Protein AF-G3JP62-F1 (afdb_monomer_lite)

Organism: Cordyceps militaris (strain CM01) (NCBI:txid983644)

pLDDT: mean 78.2, std 23.05, range [23.05, 96.06]

Sequence (220 aa):
MSYQLSLQRTNFMPPFMMERLTILWGITYQQSYRQVPGALSAYKADSIVFHCSCHGKHSIHLAAPTKVARLEANAPTRNLIRSMSHILDSSTHHIRITGADYAGTYQEVFLYRPLAEWSRSTGLGQGRTPHILYAPLVVDWSGAKLSKSLYVGEGGYRTMETLGMGGLCSYANLKSQYGEVGLRIIWAEVKFWFANPHKLFRALYSVEYFRGILQGTRWQ

Structure (mmCIF, N/CA/C/O backbone):
data_AF-G3JP62-F1
#
_entry.id   AF-G3JP62-F1
#
loop_
_atom_site.group_PDB
_atom_site.id
_atom_site.type_symbol
_atom_site.label_atom_id
_atom_site.label_alt_id
_atom_site.label_comp_id
_atom_site.label_asym_id
_atom_site.label_entity_id
_atom_site.label_seq_id
_atom_site.pdbx_PDB_ins_code
_atom_site.Cartn_x
_atom_site.Cartn_y
_atom_site.Cartn_z
_atom_site.occupancy
_atom_site.B_iso_or_equiv
_atom_site.auth_seq_id
_atom_site.auth_comp_id
_atom_site.auth_asym_id
_atom_site.auth_atom_id
_atom_site.pdbx_PDB_model_num
ATOM 1 N N . MET A 1 1 ? -19.602 -35.012 -41.339 1.00 34.41 1 MET A N 1
ATOM 2 C CA . MET A 1 1 ? -20.832 -34.217 -41.144 1.00 34.41 1 MET A CA 1
ATOM 3 C C . MET A 1 1 ? -20.395 -32.812 -40.779 1.00 34.41 1 MET A C 1
ATOM 5 O O . MET A 1 1 ? -19.986 -32.557 -39.656 1.00 34.41 1 MET A O 1
ATOM 9 N N . SER A 1 2 ? -20.315 -31.968 -41.794 1.00 23.56 2 SER A N 1
ATOM 10 C CA . SER A 1 2 ? -19.707 -30.643 -41.785 1.00 23.56 2 SER A CA 1
ATOM 11 C C . SER A 1 2 ? -20.814 -29.651 -42.102 1.00 23.56 2 SER A C 1
ATOM 13 O O . SER A 1 2 ? -21.408 -29.730 -43.173 1.00 23.56 2 SER A O 1
ATOM 15 N N . TYR A 1 3 ? -21.105 -28.744 -41.174 1.00 23.08 3 TYR A N 1
ATOM 16 C CA . TYR A 1 3 ? -22.047 -27.658 -41.412 1.00 23.08 3 TYR A CA 1
ATOM 17 C C . TYR A 1 3 ? -21.273 -26.346 -41.513 1.00 23.08 3 TYR A C 1
ATOM 19 O O . TYR A 1 3 ? -20.808 -25.792 -40.520 1.00 23.08 3 TYR A O 1
ATOM 27 N N . GLN A 1 4 ? -21.120 -25.889 -42.757 1.00 23.05 4 GLN A N 1
ATOM 28 C CA . GLN A 1 4 ? -20.897 -24.489 -43.095 1.00 23.05 4 GLN A CA 1
ATOM 29 C C . GLN A 1 4 ? -22.188 -23.719 -42.804 1.00 23.05 4 GLN A C 1
ATOM 31 O O . GLN A 1 4 ? -23.257 -24.121 -43.258 1.00 23.05 4 GLN A O 1
ATOM 36 N N . LEU A 1 5 ? -22.081 -22.587 -42.112 1.00 24.45 5 LEU A N 1
ATOM 37 C CA . LEU A 1 5 ? -23.133 -21.577 -42.081 1.00 24.45 5 LEU A CA 1
ATOM 38 C C . LEU A 1 5 ? -22.583 -20.288 -42.686 1.00 24.45 5 LEU A C 1
ATOM 40 O O . LEU A 1 5 ? -21.724 -19.613 -42.123 1.00 24.45 5 LEU A O 1
ATOM 44 N N . SER A 1 6 ? -23.076 -20.008 -43.890 1.00 23.84 6 SER A N 1
ATOM 45 C CA . SER A 1 6 ? -22.917 -18.765 -44.628 1.00 23.84 6 SER A CA 1
ATOM 46 C C . SER A 1 6 ? -23.735 -17.659 -43.964 1.00 23.84 6 SER A C 1
ATOM 48 O O . SER A 1 6 ? -24.955 -17.783 -43.855 1.00 23.84 6 SER A O 1
ATOM 50 N N . LEU A 1 7 ? -23.095 -16.556 -43.583 1.00 25.61 7 LEU A N 1
ATOM 51 C CA . LEU A 1 7 ? -23.792 -15.324 -43.220 1.00 25.61 7 LEU A CA 1
ATOM 52 C C . LEU A 1 7 ? -23.814 -14.384 -44.428 1.00 25.61 7 LEU A C 1
ATOM 54 O O . LEU A 1 7 ? -22.778 -13.947 -44.930 1.00 25.61 7 LEU A O 1
ATOM 58 N N . GLN A 1 8 ? -25.031 -14.136 -44.913 1.00 26.42 8 GLN A N 1
ATOM 59 C CA . GLN A 1 8 ? -25.353 -13.188 -45.969 1.00 26.42 8 GLN A CA 1
ATOM 60 C C . GLN A 1 8 ? -25.010 -11.758 -45.531 1.00 26.42 8 GLN A C 1
ATOM 62 O O . GLN A 1 8 ? -25.268 -11.350 -44.401 1.00 26.42 8 GLN A O 1
ATOM 67 N N . ARG A 1 9 ? -24.439 -10.986 -46.462 1.00 27.61 9 ARG A N 1
ATOM 68 C CA . ARG A 1 9 ? -24.205 -9.547 -46.320 1.00 27.61 9 ARG A CA 1
ATOM 69 C C . ARG A 1 9 ? -25.540 -8.805 -46.332 1.00 27.61 9 ARG A C 1
ATOM 71 O O . ARG A 1 9 ? -26.193 -8.750 -47.369 1.00 27.61 9 ARG A O 1
ATOM 78 N N . THR A 1 10 ? -25.874 -8.138 -45.236 1.00 27.08 10 THR A N 1
ATOM 79 C CA . THR A 1 10 ? -26.768 -6.976 -45.256 1.00 27.08 10 THR A CA 1
ATOM 80 C C . THR A 1 10 ? -25.933 -5.734 -44.976 1.00 27.08 10 THR A C 1
ATOM 82 O O . THR A 1 10 ? -25.411 -5.546 -43.880 1.00 27.08 10 THR A O 1
ATOM 85 N N . ASN A 1 11 ? -25.759 -4.921 -46.017 1.00 29.55 11 ASN A N 1
ATOM 86 C CA . ASN A 1 11 ? -25.111 -3.616 -45.972 1.00 29.55 11 ASN A CA 1
ATOM 87 C C . ASN A 1 11 ? -25.930 -2.664 -45.099 1.00 29.55 11 ASN A C 1
ATOM 89 O O . ASN A 1 11 ? -27.044 -2.351 -45.490 1.00 29.55 11 ASN A O 1
ATOM 93 N N . PHE A 1 12 ? -25.375 -2.177 -43.989 1.00 28.62 12 PHE A N 1
ATOM 94 C CA . PHE A 1 12 ? -25.620 -0.825 -43.467 1.00 28.62 12 PHE A CA 1
ATOM 95 C C . PHE A 1 12 ? -24.571 -0.522 -42.380 1.00 28.62 12 PHE A C 1
ATOM 97 O O . PHE A 1 12 ? -24.718 -0.904 -41.224 1.00 28.62 12 PHE A O 1
ATOM 104 N N . MET A 1 13 ? -23.481 0.151 -42.759 1.00 23.84 13 MET A N 1
ATOM 105 C CA . MET A 1 13 ? -22.550 0.801 -41.829 1.00 23.84 13 MET A CA 1
ATOM 106 C C . MET A 1 13 ? -22.044 2.112 -42.453 1.00 23.84 13 MET A C 1
ATOM 108 O O . MET A 1 13 ? -21.712 2.111 -43.640 1.00 23.84 13 MET A O 1
ATOM 112 N N . PRO A 1 14 ? -21.960 3.221 -41.692 1.00 26.12 14 PRO A N 1
ATOM 113 C CA . PRO A 1 14 ? -21.192 4.392 -42.097 1.00 26.12 14 PRO A CA 1
ATOM 114 C C . PRO A 1 14 ? -19.684 4.111 -41.925 1.00 26.12 14 PRO A C 1
ATOM 116 O O . PRO A 1 14 ? -19.300 3.297 -41.081 1.00 26.12 14 PRO A O 1
ATOM 119 N N . PRO A 1 15 ? -18.801 4.752 -42.709 1.00 32.00 15 PRO A N 1
ATOM 120 C CA . PRO A 1 15 ? -17.390 4.404 -42.734 1.00 32.00 15 PRO A CA 1
ATOM 121 C C . PRO A 1 15 ? -16.669 5.186 -41.640 1.00 32.00 15 PRO A C 1
ATOM 123 O O . PRO A 1 15 ? -16.631 6.395 -41.748 1.00 32.00 15 PRO A O 1
ATOM 126 N N . PHE A 1 16 ? -16.113 4.550 -40.608 1.00 28.97 16 PHE A N 1
ATOM 127 C CA . PHE A 1 16 ? -14.918 5.034 -39.887 1.00 28.97 16 PHE A CA 1
ATOM 128 C C . PHE A 1 16 ? -14.524 4.027 -38.795 1.00 28.97 16 PHE A C 1
ATOM 130 O O . PHE A 1 16 ? -14.866 4.172 -37.627 1.00 28.97 16 PHE A O 1
ATOM 137 N N . MET A 1 17 ? -13.771 2.995 -39.174 1.00 24.52 17 MET A N 1
ATOM 138 C CA . MET A 1 17 ? -12.883 2.281 -38.253 1.00 24.52 17 MET A CA 1
ATOM 139 C C . MET A 1 17 ? -11.844 1.521 -39.082 1.00 24.52 17 MET A C 1
ATOM 141 O O . MET A 1 17 ? -12.108 0.442 -39.599 1.00 24.52 17 MET A O 1
ATOM 145 N N . MET A 1 18 ? -10.664 2.116 -39.274 1.00 24.00 18 MET A N 1
ATOM 146 C CA . MET A 1 18 ? -9.485 1.340 -39.661 1.00 24.00 18 MET A CA 1
ATOM 147 C C . MET A 1 18 ? -8.865 0.795 -38.379 1.00 24.00 18 MET A C 1
ATOM 149 O O . MET A 1 18 ? -8.207 1.524 -37.636 1.00 24.00 18 MET A O 1
ATOM 153 N N . GLU A 1 19 ? -9.089 -0.488 -38.128 1.00 26.83 19 GLU A N 1
ATOM 154 C CA . GLU A 1 19 ? -8.338 -1.262 -37.149 1.00 26.83 19 GLU A CA 1
ATOM 155 C C . GLU A 1 19 ? -6.869 -1.337 -37.590 1.00 26.83 19 GLU A C 1
ATOM 157 O O . GLU A 1 19 ? -6.550 -1.796 -38.687 1.00 26.83 19 GLU A O 1
ATOM 162 N N . ARG A 1 20 ? -5.947 -0.894 -36.731 1.00 30.02 20 ARG A N 1
ATOM 163 C CA . ARG A 1 20 ? -4.535 -1.276 -36.833 1.00 30.02 20 ARG A CA 1
ATOM 164 C C . ARG A 1 20 ? -4.165 -2.119 -35.624 1.00 30.02 20 ARG A C 1
ATOM 166 O O . ARG A 1 20 ? -3.965 -1.611 -34.525 1.00 30.02 20 ARG A O 1
ATOM 173 N N . LEU A 1 21 ? -4.059 -3.420 -35.874 1.00 26.27 21 LEU A N 1
ATOM 174 C CA . LEU A 1 21 ? -3.444 -4.403 -34.991 1.00 26.27 21 LEU A CA 1
ATOM 175 C C . LEU A 1 21 ? -1.975 -4.025 -34.767 1.00 26.27 21 LEU A C 1
ATOM 177 O O . LEU A 1 21 ? -1.200 -3.951 -35.718 1.00 26.27 21 LEU A O 1
ATOM 181 N N . THR A 1 22 ? -1.588 -3.796 -33.513 1.00 30.55 22 THR A N 1
ATOM 182 C CA . THR A 1 22 ? -0.175 -3.690 -33.129 1.00 30.55 22 THR A CA 1
ATOM 183 C C . THR A 1 22 ? 0.126 -4.792 -32.126 1.00 30.55 22 THR A C 1
ATOM 185 O O . THR A 1 22 ? -0.468 -4.844 -31.051 1.00 30.55 22 THR A O 1
ATOM 188 N N . ILE A 1 23 ? 1.032 -5.693 -32.501 1.00 26.33 23 ILE A N 1
ATOM 189 C CA . ILE A 1 23 ? 1.507 -6.788 -31.657 1.00 26.33 23 ILE A CA 1
ATOM 190 C C . ILE A 1 23 ? 2.645 -6.238 -30.796 1.00 26.33 23 ILE A C 1
ATOM 192 O O . ILE A 1 23 ? 3.709 -5.908 -31.313 1.00 26.33 23 ILE A O 1
ATOM 196 N N . LEU A 1 24 ? 2.438 -6.167 -29.482 1.00 32.81 24 LEU A N 1
ATOM 197 C CA . LEU A 1 24 ? 3.529 -6.103 -28.513 1.00 32.81 24 LEU A CA 1
ATOM 198 C C . LEU A 1 24 ? 3.433 -7.355 -27.634 1.00 32.81 24 LEU A C 1
ATOM 200 O O . LEU A 1 24 ? 2.425 -7.567 -26.966 1.00 32.81 24 LEU A O 1
ATOM 204 N N . TRP A 1 25 ? 4.477 -8.185 -27.656 1.00 38.66 25 TRP A N 1
ATOM 205 C CA . TRP A 1 25 ? 4.683 -9.303 -26.720 1.00 38.66 25 TRP A CA 1
ATOM 206 C C . TRP A 1 25 ? 3.551 -10.342 -26.620 1.00 38.66 25 TRP A C 1
ATOM 208 O O . TRP A 1 25 ? 3.341 -10.923 -25.562 1.00 38.66 25 TRP A O 1
ATOM 218 N N . GLY A 1 26 ? 2.822 -10.605 -27.711 1.00 28.42 26 GLY A N 1
ATOM 219 C CA . GLY A 1 26 ? 1.881 -11.734 -27.785 1.00 28.42 26 GLY A CA 1
ATOM 220 C C . GLY A 1 26 ? 0.643 -11.642 -26.881 1.00 28.42 26 GLY A C 1
ATOM 221 O O . GLY A 1 26 ? -0.065 -12.634 -26.739 1.00 28.42 26 GLY A O 1
ATOM 222 N N . ILE A 1 27 ? 0.353 -10.478 -26.292 1.00 30.53 27 ILE A N 1
ATOM 223 C CA . ILE A 1 27 ? -0.845 -10.256 -25.472 1.00 30.53 27 ILE A CA 1
ATOM 224 C C . ILE A 1 27 ? -1.740 -9.229 -26.170 1.00 30.53 27 ILE A C 1
ATOM 226 O O . ILE A 1 27 ? -1.367 -8.068 -26.342 1.00 30.53 27 ILE A O 1
ATOM 230 N N . THR A 1 28 ? -2.938 -9.656 -26.569 1.00 27.03 28 THR A N 1
ATOM 231 C CA . THR A 1 28 ? -3.940 -8.806 -27.223 1.00 27.03 28 THR A CA 1
ATOM 232 C C . THR A 1 28 ? -4.631 -7.921 -26.186 1.00 27.03 28 THR A C 1
ATOM 234 O O . THR A 1 28 ? -5.395 -8.410 -25.358 1.00 27.03 28 THR A O 1
ATOM 237 N N . TYR A 1 29 ? -4.378 -6.611 -26.222 1.00 30.62 29 TYR A N 1
ATOM 238 C CA . TYR A 1 29 ? -5.120 -5.630 -25.425 1.00 30.62 29 TYR A CA 1
ATOM 239 C C . TYR A 1 29 ? -6.266 -5.036 -26.246 1.00 30.62 29 TYR A C 1
ATOM 241 O O . TYR A 1 29 ? -6.046 -4.478 -27.319 1.00 30.62 29 TYR A O 1
ATOM 249 N N . GLN A 1 30 ? -7.486 -5.097 -25.713 1.00 30.78 30 GLN A N 1
ATOM 250 C CA . GLN A 1 30 ? -8.622 -4.354 -26.250 1.00 30.78 30 GLN A CA 1
ATOM 251 C C . GLN A 1 30 ? -8.532 -2.904 -25.744 1.00 30.78 30 GLN A C 1
ATOM 253 O O . GLN A 1 30 ? -8.680 -2.632 -24.553 1.00 30.78 30 GLN A O 1
ATOM 258 N N . GLN A 1 31 ? -8.213 -1.965 -26.637 1.00 34.84 31 GLN A N 1
ATOM 259 C CA . GLN A 1 31 ? -8.072 -0.546 -26.303 1.00 34.84 31 GLN A CA 1
ATOM 260 C C . GLN A 1 31 ? -9.439 0.145 -26.222 1.00 34.84 31 GLN A C 1
ATOM 262 O O . GLN A 1 31 ? -10.028 0.495 -27.241 1.00 34.84 31 GLN A O 1
ATOM 267 N N . SER A 1 32 ? -9.921 0.422 -25.010 1.00 31.45 32 SER A N 1
ATOM 268 C CA . SER A 1 32 ? -10.952 1.444 -24.795 1.00 31.45 32 SER A CA 1
ATOM 269 C C . SER A 1 32 ? -10.269 2.795 -24.546 1.00 31.45 32 SER A C 1
ATOM 271 O O . SER A 1 32 ? -9.685 3.031 -23.486 1.00 31.45 32 SER A O 1
ATOM 273 N N . TYR A 1 33 ? -10.288 3.672 -25.547 1.00 37.22 33 TYR A N 1
ATOM 274 C CA . TYR A 1 33 ? -9.551 4.934 -25.559 1.00 37.22 33 TYR A CA 1
ATOM 275 C C . TYR A 1 33 ? -10.223 6.036 -24.716 1.00 37.22 33 TYR A C 1
ATOM 277 O O . TYR A 1 33 ? -11.179 6.675 -25.147 1.00 37.22 33 TYR A O 1
ATOM 285 N N . ARG A 1 34 ? -9.628 6.368 -23.567 1.00 35.28 34 ARG A N 1
ATOM 286 C CA . ARG A 1 34 ? -9.404 7.777 -23.190 1.00 35.28 34 ARG A CA 1
ATOM 287 C C . ARG A 1 34 ? -7.920 8.044 -23.396 1.00 35.28 34 ARG A C 1
ATOM 289 O O . ARG A 1 34 ? -7.117 7.214 -22.987 1.00 35.28 34 ARG A O 1
ATOM 296 N N . GLN A 1 35 ? -7.581 9.142 -24.075 1.00 40.75 35 GLN A N 1
ATOM 297 C CA . GLN A 1 35 ? -6.220 9.560 -24.446 1.00 40.75 35 GLN A CA 1
ATOM 298 C C . GLN A 1 35 ? -5.168 9.117 -23.415 1.00 40.75 35 GLN A C 1
ATOM 300 O O . GLN A 1 35 ? -5.072 9.702 -22.340 1.00 40.75 35 GLN A O 1
ATOM 305 N N . VAL A 1 36 ? -4.396 8.074 -23.736 1.00 47.28 36 VAL A N 1
ATOM 306 C CA . VAL A 1 36 ? -3.270 7.623 -22.910 1.00 47.28 36 VAL A CA 1
ATOM 307 C C . VAL A 1 36 ? -2.008 8.250 -23.507 1.00 47.28 36 VAL A C 1
ATOM 309 O O . VAL A 1 36 ? -1.584 7.818 -24.581 1.00 47.28 36 VAL A O 1
ATOM 312 N N . PRO A 1 37 ? -1.372 9.240 -22.851 1.00 47.00 37 PRO A N 1
ATOM 313 C CA . PRO A 1 37 ? -0.193 9.935 -23.384 1.00 47.00 37 PRO A CA 1
ATOM 314 C C . PRO A 1 37 ? 1.013 9.021 -23.678 1.00 47.00 37 PRO A C 1
ATOM 316 O O . PRO A 1 37 ? 1.962 9.446 -24.325 1.00 47.00 37 PRO A O 1
ATOM 319 N N . GLY A 1 38 ? 0.991 7.765 -23.215 1.00 49.53 38 GLY A N 1
ATOM 320 C CA . GLY A 1 38 ? 2.062 6.785 -23.416 1.00 49.53 38 GLY A CA 1
ATOM 321 C C . GLY A 1 38 ? 1.982 5.956 -24.702 1.00 49.53 38 GLY A C 1
ATOM 322 O O . GLY A 1 38 ? 2.974 5.326 -25.051 1.00 49.53 38 GLY A O 1
ATOM 323 N N . ALA A 1 39 ? 0.855 5.948 -25.425 1.00 58.03 39 ALA A N 1
ATOM 324 C CA . ALA A 1 39 ? 0.688 5.095 -26.613 1.00 58.03 39 ALA A CA 1
ATOM 325 C C . ALA A 1 39 ? 1.568 5.515 -27.811 1.00 58.03 39 ALA A C 1
ATOM 327 O O . ALA A 1 39 ? 1.769 4.733 -28.734 1.00 58.03 39 ALA A O 1
ATOM 328 N N . LEU A 1 40 ? 2.097 6.742 -27.791 1.00 65.88 40 LEU A N 1
ATOM 329 C CA . LEU A 1 40 ? 2.967 7.305 -28.831 1.00 65.88 40 LEU A CA 1
ATOM 330 C C . LEU A 1 40 ? 4.441 7.384 -28.402 1.00 65.88 40 LEU A C 1
ATOM 332 O O . LEU A 1 40 ? 5.260 7.962 -29.119 1.00 65.88 40 LEU A O 1
ATOM 336 N N . SER A 1 41 ? 4.780 6.847 -27.228 1.00 77.19 41 SER A N 1
ATOM 337 C CA . SER A 1 41 ? 6.157 6.840 -26.743 1.00 77.19 41 SER A CA 1
ATOM 338 C C . SER A 1 41 ? 6.985 5.792 -27.486 1.00 77.19 41 SER A C 1
ATOM 340 O O . SER A 1 41 ? 6.552 4.654 -27.657 1.00 77.19 41 SER A O 1
ATOM 342 N N . ALA A 1 42 ? 8.197 6.162 -27.896 1.00 83.06 42 ALA A N 1
ATOM 343 C CA . ALA A 1 42 ? 9.160 5.246 -28.495 1.00 83.06 42 ALA A CA 1
ATOM 344 C C . ALA A 1 42 ? 10.299 4.964 -27.512 1.00 83.06 42 ALA A C 1
ATOM 346 O O . ALA A 1 42 ? 10.912 5.886 -26.971 1.00 83.06 42 ALA A O 1
ATOM 347 N N . TYR A 1 43 ? 10.600 3.683 -27.316 1.00 85.25 43 TYR A N 1
ATOM 348 C CA . TYR A 1 43 ? 11.678 3.215 -26.451 1.00 85.25 43 TYR A CA 1
ATOM 349 C C . TYR A 1 43 ? 12.831 2.730 -27.327 1.00 85.25 43 TYR A C 1
ATOM 351 O O . TYR A 1 43 ? 12.660 1.817 -28.134 1.00 85.25 43 TYR A O 1
ATOM 359 N N . LYS A 1 44 ? 13.992 3.371 -27.200 1.00 86.62 44 LYS A N 1
ATOM 360 C CA . LYS A 1 44 ? 15.234 3.013 -27.893 1.00 86.62 44 LYS A CA 1
ATOM 361 C C . LYS A 1 44 ? 16.255 2.503 -26.877 1.00 86.62 44 LYS A C 1
ATOM 363 O O . LYS A 1 44 ? 16.070 2.668 -25.674 1.00 86.62 44 LYS A O 1
ATOM 368 N N . ALA A 1 45 ? 17.345 1.915 -27.365 1.00 85.38 45 ALA A N 1
ATOM 369 C CA . ALA A 1 45 ? 18.396 1.360 -26.511 1.00 85.38 45 ALA A CA 1
ATOM 370 C C . ALA A 1 45 ? 19.017 2.399 -25.555 1.00 85.38 45 ALA A C 1
ATOM 372 O O . ALA A 1 45 ? 19.344 2.071 -24.421 1.00 85.38 45 ALA A O 1
ATOM 373 N N . ASP A 1 46 ? 19.152 3.651 -25.996 1.00 92.94 46 ASP A N 1
ATOM 374 C CA . ASP A 1 46 ? 19.841 4.722 -25.269 1.00 92.94 46 ASP A CA 1
ATOM 375 C C . ASP A 1 46 ? 18.914 5.867 -24.828 1.00 92.94 46 ASP A C 1
ATOM 377 O O . ASP A 1 46 ? 19.357 6.821 -24.182 1.00 92.94 46 ASP A O 1
ATOM 381 N N . SER A 1 47 ? 17.637 5.822 -25.215 1.00 92.56 47 SER A N 1
ATOM 382 C CA . SER A 1 47 ? 16.740 6.964 -25.085 1.00 92.56 47 SER A CA 1
ATOM 383 C C . SER A 1 47 ? 15.262 6.585 -25.054 1.00 92.56 47 SER A C 1
ATOM 385 O O . SER A 1 47 ? 14.820 5.595 -25.635 1.00 92.56 47 SER A O 1
ATOM 387 N N . ILE A 1 48 ? 14.477 7.423 -24.385 1.00 91.25 48 ILE A N 1
ATOM 388 C CA . ILE A 1 48 ? 13.018 7.350 -24.343 1.00 91.25 48 ILE A CA 1
ATOM 389 C C . ILE A 1 48 ? 12.477 8.619 -24.991 1.00 91.25 48 ILE A C 1
ATOM 391 O O . ILE A 1 48 ? 12.846 9.724 -24.593 1.00 91.25 48 ILE A O 1
ATOM 395 N N . VAL A 1 49 ? 11.606 8.471 -25.986 1.00 90.69 49 VAL A N 1
ATOM 396 C CA . VAL A 1 49 ? 10.974 9.588 -26.693 1.00 90.69 49 VAL A CA 1
ATOM 397 C C . VAL A 1 49 ? 9.493 9.611 -26.352 1.00 90.69 49 VAL A C 1
ATOM 399 O O . VAL A 1 49 ? 8.754 8.708 -26.727 1.00 90.69 49 VAL A O 1
ATOM 402 N N . PHE A 1 50 ? 9.062 10.657 -25.660 1.00 88.81 50 PHE A N 1
ATOM 403 C CA . PHE A 1 50 ? 7.669 10.949 -25.347 1.00 88.81 50 PHE A CA 1
ATOM 404 C C . PHE A 1 50 ? 7.064 11.856 -26.413 1.00 88.81 50 PHE A C 1
ATOM 406 O O . PHE A 1 50 ? 7.750 12.702 -26.993 1.00 88.81 50 PHE A O 1
ATOM 413 N N . HIS A 1 51 ? 5.760 11.727 -26.627 1.00 86.12 51 HIS A N 1
ATOM 414 C CA . HIS A 1 51 ? 5.020 12.579 -27.547 1.00 86.12 51 HIS A CA 1
ATOM 415 C C . HIS A 1 51 ? 3.761 13.126 -26.864 1.00 86.12 51 HIS A C 1
ATOM 417 O O . HIS A 1 51 ? 2.806 12.378 -26.658 1.00 86.12 51 HIS A O 1
ATOM 423 N N . CYS A 1 52 ? 3.728 14.429 -26.539 1.00 81.81 52 CYS A N 1
ATOM 424 C CA . CYS A 1 52 ? 2.461 15.098 -26.216 1.00 81.81 52 CYS A CA 1
ATOM 425 C C . CYS A 1 52 ? 1.880 15.721 -27.478 1.00 81.81 52 CYS A C 1
ATOM 427 O O . CYS A 1 52 ? 2.561 16.488 -28.154 1.00 81.81 52 CYS A O 1
ATOM 429 N N . SER A 1 53 ? 0.587 15.520 -27.720 1.00 81.44 53 SER A N 1
ATOM 430 C CA . SER A 1 53 ? -0.159 16.252 -28.753 1.00 81.44 53 SER A CA 1
ATOM 431 C C . SER A 1 53 ? -0.115 17.777 -28.568 1.00 81.44 53 SER A C 1
ATOM 433 O O . SER A 1 53 ? -0.339 18.519 -29.513 1.00 81.44 53 SER A O 1
ATOM 435 N N . CYS A 1 54 ? 0.172 18.232 -27.349 1.00 86.75 54 CYS A N 1
ATOM 436 C CA . CYS A 1 54 ? 0.188 19.624 -26.924 1.00 86.75 54 CYS A CA 1
ATOM 437 C C . CYS A 1 54 ? 1.583 20.278 -26.935 1.00 86.75 54 CYS A C 1
ATOM 439 O O . CYS A 1 54 ? 1.727 21.437 -27.303 1.00 86.75 54 CYS A O 1
ATOM 441 N N . HIS A 1 55 ? 2.614 19.532 -26.528 1.00 85.12 55 HIS A N 1
ATOM 442 C CA . HIS A 1 55 ? 3.979 20.039 -26.321 1.00 85.12 55 HIS A CA 1
ATOM 443 C C . HIS A 1 55 ? 4.997 19.444 -27.310 1.00 85.12 55 HIS A C 1
ATOM 445 O O . HIS A 1 55 ? 6.179 19.771 -27.252 1.00 85.12 55 HIS A O 1
ATOM 451 N N . GLY A 1 56 ? 4.563 18.555 -28.208 1.00 86.50 56 GLY A N 1
ATOM 452 C CA . GLY A 1 56 ? 5.422 17.893 -29.185 1.00 86.50 56 GLY A CA 1
ATOM 453 C C . GLY A 1 56 ? 6.279 16.768 -28.596 1.00 86.50 56 GLY A C 1
ATOM 454 O O . GLY A 1 56 ? 5.916 16.115 -27.611 1.00 86.50 56 GLY A O 1
ATOM 455 N N . LYS A 1 57 ? 7.414 16.504 -29.255 1.00 89.94 57 LYS A N 1
ATOM 456 C CA . LYS A 1 57 ? 8.350 15.430 -28.896 1.00 89.94 57 LYS A CA 1
ATOM 457 C C . LYS A 1 57 ? 9.286 15.870 -27.774 1.00 89.94 57 LYS A C 1
ATOM 459 O O . LYS A 1 57 ? 9.916 16.919 -27.862 1.00 89.94 57 LYS A O 1
ATOM 464 N N . HIS A 1 58 ? 9.442 15.019 -26.767 1.00 89.94 58 HIS A N 1
ATOM 465 C CA . HIS A 1 58 ? 10.413 15.192 -25.694 1.00 89.94 58 HIS A CA 1
ATOM 466 C C . HIS A 1 58 ? 11.256 13.926 -25.551 1.00 89.94 58 HIS A C 1
ATOM 468 O O . HIS A 1 58 ? 10.705 12.847 -25.362 1.00 89.94 58 HIS A O 1
ATOM 474 N N . SER A 1 59 ? 12.580 14.047 -25.615 1.00 91.19 59 SER A N 1
ATOM 475 C CA . SER A 1 59 ? 13.494 12.903 -25.541 1.00 91.19 59 SER A CA 1
ATOM 476 C C . SER A 1 59 ? 14.342 12.954 -24.278 1.00 91.19 59 SER A C 1
ATOM 478 O O . SER A 1 59 ? 14.877 14.003 -23.917 1.00 91.19 59 SER A O 1
ATOM 480 N N . ILE A 1 60 ? 14.503 11.804 -23.632 1.00 91.31 60 ILE A N 1
ATOM 481 C CA . ILE A 1 60 ? 15.376 11.607 -22.478 1.00 91.31 60 ILE A CA 1
ATOM 482 C C . ILE A 1 60 ? 16.424 10.563 -22.849 1.00 91.31 60 ILE A C 1
ATOM 484 O O . ILE A 1 60 ? 16.075 9.425 -23.147 1.00 91.31 60 ILE A O 1
ATOM 488 N N . HIS A 1 61 ? 17.701 10.945 -22.815 1.00 92.56 61 HIS A N 1
ATOM 489 C CA . HIS A 1 61 ? 18.815 10.007 -22.955 1.00 92.56 61 HIS A CA 1
ATOM 490 C C . HIS A 1 61 ? 19.113 9.341 -21.611 1.00 92.56 61 HIS A C 1
ATOM 492 O O . HIS A 1 61 ? 19.238 10.020 -20.590 1.00 92.56 61 HIS A O 1
ATOM 498 N N . LEU A 1 62 ? 19.259 8.017 -21.618 1.00 89.12 62 LEU A N 1
ATOM 499 C CA . LEU A 1 62 ? 19.497 7.216 -20.414 1.00 89.12 62 LEU A CA 1
ATOM 500 C C . LEU A 1 62 ? 20.881 7.478 -19.799 1.00 89.12 62 LEU A C 1
ATOM 502 O O . LEU A 1 62 ? 21.060 7.313 -18.597 1.00 89.12 62 LEU A O 1
ATOM 506 N N . ALA A 1 63 ? 21.828 7.974 -20.600 1.00 92.38 63 ALA A N 1
ATOM 507 C CA . ALA A 1 63 ? 23.150 8.409 -20.151 1.00 92.38 63 ALA A CA 1
ATOM 508 C C . ALA A 1 63 ? 23.151 9.765 -19.414 1.00 92.38 63 ALA A C 1
ATOM 510 O O . ALA A 1 63 ? 24.211 10.215 -18.992 1.00 92.38 63 ALA A O 1
ATOM 511 N N . ALA A 1 64 ? 22.000 10.437 -19.268 1.00 92.25 64 ALA A N 1
ATOM 512 C CA . ALA A 1 64 ? 21.875 11.714 -18.565 1.00 92.25 64 ALA A CA 1
ATOM 513 C C . ALA A 1 64 ? 21.137 11.528 -17.221 1.00 92.25 64 ALA A C 1
ATOM 515 O O . ALA A 1 64 ? 19.907 11.666 -17.176 1.00 92.25 64 ALA A O 1
ATOM 516 N N . PRO A 1 65 ? 21.846 11.268 -16.101 1.00 88.81 65 PRO A N 1
ATOM 517 C CA . PRO A 1 65 ? 21.225 10.880 -14.831 1.00 88.81 65 PRO A CA 1
ATOM 518 C C . PRO A 1 65 ? 20.221 11.906 -14.304 1.00 88.81 65 PRO A C 1
ATOM 520 O O . PRO A 1 65 ? 19.163 11.545 -13.799 1.00 88.81 65 PRO A O 1
ATOM 523 N N . THR A 1 66 ? 20.502 13.198 -14.486 1.00 91.38 66 THR A N 1
ATOM 524 C CA . THR A 1 66 ? 19.617 14.292 -14.055 1.00 91.38 66 THR A CA 1
ATOM 525 C C . THR A 1 66 ? 18.292 14.325 -14.816 1.00 91.38 66 THR A C 1
ATOM 527 O O . THR A 1 66 ? 17.283 14.774 -14.279 1.00 91.38 66 THR A O 1
ATOM 530 N N . LYS A 1 67 ? 18.265 13.848 -16.065 1.00 88.75 67 LYS A N 1
ATOM 531 C CA . LYS A 1 67 ? 17.035 13.731 -16.860 1.00 88.75 67 LYS A CA 1
ATOM 532 C C . LYS A 1 67 ? 16.285 12.452 -16.510 1.00 88.75 67 LYS A C 1
ATOM 534 O O . LYS A 1 67 ? 15.070 12.501 -16.352 1.00 88.75 67 LYS A O 1
ATOM 539 N N . VAL A 1 68 ? 17.003 11.344 -16.325 1.00 86.44 68 VAL A N 1
ATOM 540 C CA . VAL A 1 68 ? 16.431 10.063 -15.884 1.00 86.44 68 VAL A CA 1
ATOM 541 C C . VAL A 1 68 ? 15.769 10.197 -14.512 1.00 86.44 68 VAL A C 1
ATOM 543 O O . VAL A 1 68 ? 14.667 9.697 -14.326 1.00 86.44 68 VAL A O 1
ATOM 546 N N . ALA A 1 69 ? 16.368 10.947 -13.584 1.00 86.12 69 ALA A N 1
ATOM 547 C CA . ALA A 1 69 ? 15.809 11.192 -12.252 1.00 86.12 69 ALA A CA 1
ATOM 548 C C . ALA A 1 69 ? 14.440 11.900 -12.265 1.00 86.12 69 ALA A C 1
ATOM 550 O O . ALA A 1 69 ? 13.719 11.854 -11.274 1.00 86.12 69 ALA A O 1
ATOM 551 N N . ARG A 1 70 ? 14.064 12.541 -13.381 1.00 86.75 70 ARG A N 1
ATOM 552 C CA . ARG A 1 70 ? 12.749 13.177 -13.559 1.00 86.75 70 ARG A CA 1
ATOM 553 C C . ARG A 1 70 ? 11.669 12.208 -14.042 1.00 86.75 70 ARG A C 1
ATOM 555 O O . ARG A 1 70 ? 10.515 12.610 -14.155 1.00 86.75 70 ARG A O 1
ATOM 562 N N . LEU A 1 71 ? 12.029 10.971 -14.392 1.00 86.69 71 LEU A N 1
ATOM 563 C CA . LEU A 1 71 ? 11.067 9.958 -14.806 1.00 86.69 71 LEU A CA 1
ATOM 564 C C . LEU A 1 71 ? 10.287 9.460 -13.593 1.00 86.69 71 LEU A C 1
ATOM 566 O O . LEU A 1 71 ? 10.824 8.783 -12.718 1.00 86.69 71 LEU A O 1
ATOM 570 N N . GLU A 1 72 ? 8.990 9.741 -13.581 1.00 85.31 72 GLU A N 1
ATOM 571 C CA . GLU A 1 72 ? 8.092 9.233 -12.555 1.00 85.31 72 GLU A CA 1
ATOM 572 C C . GLU A 1 72 ? 7.387 7.968 -13.039 1.00 85.31 72 GLU A C 1
ATOM 574 O O . GLU A 1 72 ? 6.481 7.993 -13.873 1.00 85.31 72 GLU A O 1
ATOM 579 N N . ALA A 1 73 ? 7.793 6.828 -12.485 1.00 85.94 73 ALA A N 1
ATOM 580 C CA . ALA A 1 73 ? 7.060 5.588 -12.668 1.00 85.94 73 ALA A CA 1
ATOM 581 C C . ALA A 1 73 ? 5.774 5.616 -11.828 1.00 85.94 73 ALA A C 1
ATOM 583 O O . ALA A 1 73 ? 5.808 5.887 -10.619 1.00 85.94 73 ALA A O 1
ATOM 584 N N . ASN A 1 74 ? 4.643 5.271 -12.450 1.00 86.19 74 ASN A N 1
ATOM 585 C CA . ASN A 1 74 ? 3.388 5.055 -11.734 1.00 86.19 74 ASN A CA 1
ATOM 586 C C . ASN A 1 74 ? 3.523 3.897 -10.718 1.00 86.19 74 ASN A C 1
ATOM 588 O O . ASN A 1 74 ? 4.529 3.187 -10.680 1.00 86.19 74 ASN A O 1
ATOM 592 N N . ALA A 1 75 ? 2.522 3.709 -9.855 1.00 86.75 75 ALA A N 1
ATOM 593 C CA . ALA A 1 75 ? 2.614 2.712 -8.785 1.00 86.75 75 ALA A CA 1
ATOM 594 C C . ALA A 1 75 ? 2.895 1.268 -9.277 1.00 86.75 75 ALA A C 1
ATOM 596 O O . ALA A 1 75 ? 3.818 0.666 -8.720 1.00 86.75 75 ALA A O 1
ATOM 597 N N . PRO A 1 76 ? 2.211 0.732 -10.314 1.00 90.06 76 PRO A N 1
ATOM 598 C CA . PRO A 1 76 ? 2.534 -0.578 -10.891 1.00 90.06 76 PRO A CA 1
ATOM 599 C C . PRO A 1 76 ? 3.975 -0.690 -11.407 1.00 90.06 76 PRO A C 1
ATOM 601 O O . PRO A 1 76 ? 4.714 -1.584 -11.004 1.00 90.06 76 PRO A O 1
ATOM 604 N N . THR A 1 77 ? 4.419 0.247 -12.247 1.00 89.94 77 THR A N 1
ATOM 605 C CA . THR A 1 77 ? 5.754 0.185 -12.859 1.00 89.94 77 THR A CA 1
ATOM 606 C C . THR A 1 77 ? 6.849 0.366 -11.814 1.00 89.94 77 THR A C 1
ATOM 608 O O . THR A 1 77 ? 7.851 -0.344 -11.822 1.00 89.94 77 THR A O 1
ATOM 611 N N . ARG A 1 78 ? 6.646 1.271 -10.851 1.00 90.44 78 ARG A N 1
ATOM 612 C CA . ARG A 1 78 ? 7.574 1.467 -9.733 1.00 90.44 78 ARG A CA 1
ATOM 613 C C . ARG A 1 78 ? 7.670 0.220 -8.855 1.00 90.44 78 ARG A C 1
ATOM 615 O O . ARG A 1 78 ? 8.750 -0.085 -8.360 1.00 90.44 78 ARG A O 1
ATOM 622 N N . ASN A 1 79 ? 6.555 -0.484 -8.645 1.00 91.94 79 ASN A N 1
ATOM 623 C CA . ASN A 1 79 ? 6.529 -1.760 -7.932 1.00 91.94 79 ASN A CA 1
ATOM 624 C C . ASN A 1 79 ? 7.397 -2.797 -8.659 1.00 91.94 79 ASN A C 1
ATOM 626 O O . ASN A 1 79 ? 8.295 -3.366 -8.043 1.00 91.94 79 ASN A O 1
ATOM 630 N N . LEU A 1 80 ? 7.192 -2.952 -9.968 1.00 94.00 80 LEU A N 1
ATOM 631 C CA . LEU A 1 80 ? 7.941 -3.886 -10.803 1.00 94.00 80 LEU A CA 1
ATOM 632 C C . LEU A 1 80 ? 9.450 -3.592 -10.818 1.00 94.00 80 LEU A C 1
ATOM 634 O O . LEU A 1 80 ? 10.236 -4.485 -10.518 1.00 94.00 80 LEU A O 1
ATOM 638 N N . ILE A 1 81 ? 9.852 -2.342 -11.082 1.00 92.62 81 ILE A N 1
ATOM 639 C CA . ILE A 1 81 ? 11.270 -1.935 -11.122 1.00 92.62 81 ILE A CA 1
ATOM 640 C C . ILE A 1 81 ? 11.959 -2.229 -9.787 1.00 92.62 81 ILE A C 1
ATOM 642 O O . ILE A 1 81 ? 13.034 -2.820 -9.763 1.00 92.62 81 ILE A O 1
ATOM 646 N N . ARG A 1 82 ? 11.329 -1.866 -8.661 1.00 93.38 82 ARG A N 1
ATOM 647 C CA . ARG A 1 82 ? 11.896 -2.140 -7.332 1.00 93.38 82 ARG A CA 1
ATOM 648 C C . ARG A 1 82 ? 12.069 -3.633 -7.095 1.00 93.38 82 ARG A C 1
ATOM 650 O O . ARG A 1 82 ? 13.110 -4.049 -6.602 1.00 93.38 82 ARG A O 1
ATOM 657 N N . SER A 1 83 ? 11.070 -4.434 -7.455 1.00 95.12 83 SER A N 1
ATOM 658 C CA . SER A 1 83 ? 11.150 -5.886 -7.325 1.00 95.12 83 SER A CA 1
ATOM 659 C C . SER A 1 83 ? 12.257 -6.486 -8.185 1.00 95.12 83 SER A C 1
ATOM 661 O O . SER A 1 83 ? 12.987 -7.321 -7.668 1.00 95.12 83 SER A O 1
ATOM 663 N N . MET A 1 84 ? 12.437 -6.027 -9.430 1.00 95.50 84 MET A N 1
ATOM 664 C CA . MET A 1 84 ? 13.571 -6.421 -10.277 1.00 95.50 84 MET A CA 1
ATOM 665 C C . MET A 1 84 ? 14.903 -6.112 -9.586 1.00 95.50 84 MET A C 1
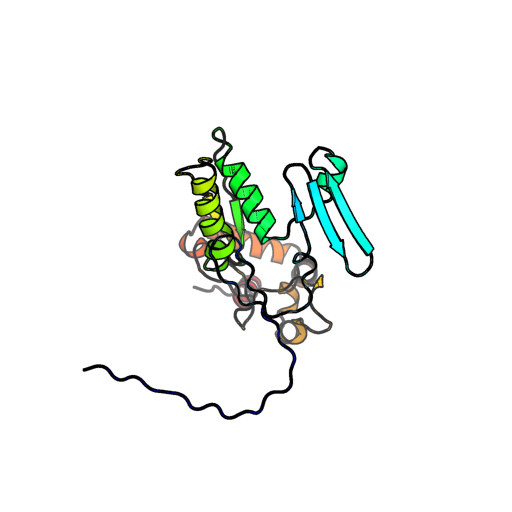ATOM 667 O O . MET A 1 84 ? 15.733 -7.000 -9.439 1.00 95.50 84 MET A O 1
ATOM 671 N N . SER A 1 85 ? 15.090 -4.885 -9.086 1.00 94.12 85 SER A N 1
ATOM 672 C CA . SER A 1 85 ? 16.316 -4.502 -8.374 1.00 94.12 85 SER A CA 1
ATOM 673 C C . SER A 1 85 ? 16.569 -5.364 -7.134 1.00 94.12 85 SER A C 1
ATOM 675 O O . SER A 1 85 ? 17.687 -5.822 -6.920 1.00 94.12 85 SER A O 1
ATOM 677 N N . HIS A 1 86 ? 15.532 -5.636 -6.339 1.00 95.12 86 HIS A N 1
ATOM 678 C CA . HIS A 1 86 ? 15.650 -6.446 -5.126 1.00 95.12 86 HIS A CA 1
ATOM 679 C C . HIS A 1 86 ? 16.037 -7.901 -5.420 1.00 95.12 86 HIS A C 1
ATOM 681 O O . HIS A 1 86 ? 16.832 -8.477 -4.685 1.00 95.12 86 HIS A O 1
ATOM 687 N N . ILE A 1 87 ? 15.489 -8.514 -6.476 1.00 94.38 87 ILE A N 1
ATOM 688 C CA . ILE A 1 87 ? 15.831 -9.903 -6.830 1.00 94.38 87 ILE A CA 1
ATOM 689 C C . ILE A 1 87 ? 17.145 -10.023 -7.607 1.00 94.38 87 ILE A C 1
ATOM 691 O O . ILE A 1 87 ? 17.625 -11.135 -7.810 1.00 94.38 87 ILE A O 1
ATOM 695 N N . LEU A 1 88 ? 17.732 -8.911 -8.050 1.00 95.62 88 LEU A N 1
ATOM 696 C CA . LEU A 1 88 ? 19.085 -8.890 -8.606 1.00 95.62 88 LEU A CA 1
ATOM 697 C C . LEU A 1 88 ? 20.144 -8.839 -7.504 1.00 95.62 88 LEU A C 1
ATOM 699 O O . LEU A 1 88 ? 21.192 -9.461 -7.638 1.00 95.62 88 LEU A O 1
ATOM 703 N N . ASP A 1 89 ? 19.861 -8.163 -6.394 1.00 94.69 89 ASP A N 1
ATOM 704 C CA . ASP A 1 89 ? 20.761 -8.115 -5.245 1.00 94.69 89 ASP A CA 1
ATOM 705 C C . ASP A 1 89 ? 20.788 -9.469 -4.520 1.00 94.69 89 ASP A C 1
ATOM 707 O O . ASP A 1 89 ? 19.814 -9.876 -3.890 1.00 94.69 89 ASP A O 1
ATOM 711 N N . SER A 1 90 ? 21.879 -10.222 -4.649 1.00 89.62 90 SER A N 1
ATOM 712 C CA . SER A 1 90 ? 22.073 -11.521 -3.986 1.00 89.62 90 SER A CA 1
ATOM 713 C C . SER A 1 90 ? 22.655 -11.420 -2.575 1.00 89.62 90 SER A C 1
ATOM 715 O O . SER A 1 90 ? 22.743 -12.435 -1.891 1.00 89.62 90 SER A O 1
ATOM 717 N N . SER A 1 91 ? 23.072 -10.229 -2.144 1.00 94.56 91 SER A N 1
ATOM 718 C CA . SER A 1 91 ? 23.712 -10.016 -0.841 1.00 94.56 91 SER A CA 1
ATOM 719 C C . SER A 1 91 ? 22.706 -9.760 0.280 1.00 94.56 91 SER A C 1
ATOM 721 O O . SER A 1 91 ? 22.996 -10.024 1.445 1.00 94.56 91 SER A O 1
ATOM 723 N N . THR A 1 92 ? 21.513 -9.276 -0.074 1.00 93.88 92 THR A N 1
ATOM 724 C CA . THR A 1 92 ? 20.505 -8.823 0.886 1.00 93.88 92 THR A CA 1
ATOM 725 C C . THR A 1 92 ? 19.173 -9.528 0.665 1.00 93.88 92 THR A C 1
ATOM 727 O O . THR A 1 92 ? 18.683 -9.658 -0.458 1.00 93.88 92 THR A O 1
ATOM 730 N N . HIS A 1 93 ? 18.536 -9.945 1.762 1.00 91.12 93 HIS A N 1
ATOM 731 C CA . HIS A 1 93 ? 17.163 -10.442 1.734 1.00 91.12 93 HIS A CA 1
ATOM 732 C C . HIS A 1 93 ? 16.168 -9.289 1.862 1.00 91.12 93 HIS A C 1
ATOM 734 O O . HIS A 1 93 ? 15.875 -8.803 2.955 1.00 91.12 93 HIS A O 1
ATOM 740 N N . HIS A 1 94 ? 15.647 -8.837 0.726 1.00 95.06 94 HIS A N 1
ATOM 741 C CA . HIS A 1 94 ? 14.711 -7.718 0.668 1.00 95.06 94 HIS A CA 1
ATOM 742 C C . HIS A 1 94 ? 13.289 -8.153 1.026 1.00 95.06 94 HIS A C 1
ATOM 744 O O . HIS A 1 94 ? 12.673 -8.945 0.311 1.00 95.06 94 HIS A O 1
ATOM 750 N N . ILE A 1 95 ? 12.733 -7.565 2.087 1.00 94.44 95 ILE A N 1
ATOM 751 C CA . ILE A 1 95 ? 11.328 -7.738 2.474 1.00 94.44 95 ILE A CA 1
ATOM 752 C C . ILE A 1 95 ? 10.588 -6.429 2.227 1.00 94.44 95 ILE A C 1
ATOM 754 O O . ILE A 1 95 ? 10.964 -5.372 2.737 1.00 94.44 95 ILE A O 1
ATOM 758 N N . ARG A 1 96 ? 9.500 -6.489 1.459 1.00 92.44 96 ARG A N 1
ATOM 759 C CA . ARG A 1 96 ? 8.606 -5.347 1.270 1.00 92.44 96 ARG A CA 1
ATOM 760 C C . ARG A 1 96 ? 7.388 -5.472 2.169 1.00 92.44 96 ARG A C 1
ATOM 762 O O . ARG A 1 96 ? 6.683 -6.466 2.103 1.00 92.44 96 ARG A O 1
ATOM 769 N N . ILE A 1 97 ? 7.078 -4.407 2.899 1.00 91.38 97 ILE A N 1
ATOM 770 C CA . ILE A 1 97 ? 5.834 -4.281 3.663 1.00 91.38 97 ILE A CA 1
ATOM 771 C C . ILE A 1 97 ? 4.952 -3.234 2.977 1.00 91.38 97 ILE A C 1
ATOM 773 O O . ILE A 1 97 ? 5.402 -2.123 2.691 1.00 91.38 97 ILE A O 1
ATOM 777 N N . THR A 1 98 ? 3.716 -3.590 2.631 1.00 90.75 98 THR A N 1
ATOM 778 C CA . THR A 1 98 ? 2.783 -2.702 1.915 1.00 90.75 98 THR A CA 1
ATOM 779 C C . THR A 1 98 ? 1.332 -3.010 2.284 1.00 90.75 98 THR A C 1
ATOM 781 O O . THR A 1 98 ? 1.081 -3.995 2.960 1.00 90.75 98 THR A O 1
ATOM 784 N N . GLY A 1 99 ? 0.369 -2.173 1.899 1.00 89.25 99 GLY A N 1
ATOM 785 C CA . GLY A 1 99 ? -1.045 -2.438 2.190 1.00 89.25 99 GLY A CA 1
ATOM 786 C C . GLY A 1 99 ? -1.604 -3.575 1.331 1.00 89.25 99 GLY A C 1
ATOM 787 O O . GLY A 1 99 ? -1.182 -3.760 0.186 1.00 89.25 99 GLY A O 1
ATOM 788 N N . ALA A 1 100 ? -2.568 -4.327 1.866 1.00 90.38 100 ALA A N 1
ATOM 789 C CA . ALA A 1 100 ? -3.254 -5.406 1.150 1.00 90.38 100 ALA A CA 1
ATOM 790 C C . ALA A 1 100 ? -4.035 -4.935 -0.094 1.00 90.38 100 ALA A C 1
ATOM 792 O O . ALA A 1 100 ? -4.429 -5.758 -0.911 1.00 90.38 100 ALA A O 1
ATOM 793 N N . ASP A 1 101 ? -4.185 -3.624 -0.311 1.00 87.00 101 ASP A N 1
ATOM 794 C CA . ASP A 1 101 ? -4.704 -3.059 -1.563 1.00 87.00 101 ASP A CA 1
ATOM 795 C C . ASP A 1 101 ? -3.820 -3.351 -2.786 1.00 87.00 101 ASP A C 1
ATOM 797 O O . ASP A 1 101 ? -4.281 -3.248 -3.919 1.00 87.00 101 ASP A O 1
ATOM 801 N N . TYR A 1 102 ? -2.563 -3.739 -2.565 1.00 89.56 102 TYR A N 1
ATOM 802 C CA . TYR A 1 102 ? -1.659 -4.220 -3.609 1.00 89.56 102 TYR A CA 1
ATOM 803 C C . TYR A 1 102 ? -1.694 -5.742 -3.788 1.00 89.56 102 TYR A C 1
ATOM 805 O O . TYR A 1 102 ? -0.947 -6.247 -4.619 1.00 89.56 102 TYR A O 1
ATOM 813 N N . ALA A 1 103 ? -2.468 -6.488 -2.997 1.00 89.94 103 ALA A N 1
ATOM 814 C CA . ALA A 1 103 ? -2.490 -7.949 -3.037 1.00 89.94 103 ALA A CA 1
ATOM 815 C C . ALA A 1 103 ? -3.426 -8.498 -4.134 1.00 89.94 103 ALA A C 1
ATOM 817 O O . ALA A 1 103 ? -4.085 -7.758 -4.868 1.00 89.94 103 ALA A O 1
ATOM 818 N N . GLY A 1 104 ? -3.476 -9.827 -4.254 1.00 89.38 104 GLY A N 1
ATOM 819 C CA . GLY A 1 104 ? -4.388 -10.528 -5.158 1.00 89.38 104 GLY A CA 1
ATOM 820 C C . GLY A 1 104 ? -4.119 -10.241 -6.637 1.00 89.38 104 GLY A C 1
ATOM 821 O O . GLY A 1 104 ? -2.968 -10.157 -7.070 1.00 89.38 104 GLY A O 1
ATOM 822 N N . THR A 1 105 ? -5.194 -10.080 -7.415 1.00 90.75 105 THR A N 1
ATOM 823 C CA . THR A 1 105 ? -5.140 -9.914 -8.877 1.00 90.75 105 THR A CA 1
ATOM 824 C C . THR A 1 105 ? -4.275 -8.735 -9.313 1.00 90.75 105 THR A C 1
ATOM 826 O O . THR A 1 105 ? -3.605 -8.819 -10.340 1.00 90.75 105 THR A O 1
ATOM 829 N N . TYR A 1 106 ? -4.241 -7.651 -8.529 1.00 89.94 106 TYR A N 1
ATOM 830 C CA . TYR A 1 106 ? -3.381 -6.508 -8.824 1.00 89.94 106 TYR A CA 1
ATOM 831 C C . TYR A 1 106 ? -1.909 -6.933 -8.898 1.00 89.94 106 TYR A C 1
ATOM 833 O O . TYR A 1 106 ? -1.223 -6.635 -9.876 1.00 89.94 106 TYR A O 1
ATOM 841 N N . GLN A 1 107 ? -1.433 -7.667 -7.889 1.00 92.12 107 GLN A N 1
ATOM 842 C CA . GLN A 1 107 ? -0.045 -8.110 -7.845 1.00 92.12 107 GLN A CA 1
ATOM 843 C C . GLN A 1 107 ? 0.263 -9.155 -8.908 1.00 92.12 107 GLN A C 1
ATOM 845 O O . GLN A 1 107 ? 1.325 -9.118 -9.523 1.00 92.12 107 GLN A O 1
ATOM 850 N N . GLU A 1 108 ? -0.664 -10.078 -9.129 1.00 92.19 108 GLU A N 1
ATOM 851 C CA . GLU A 1 108 ? -0.512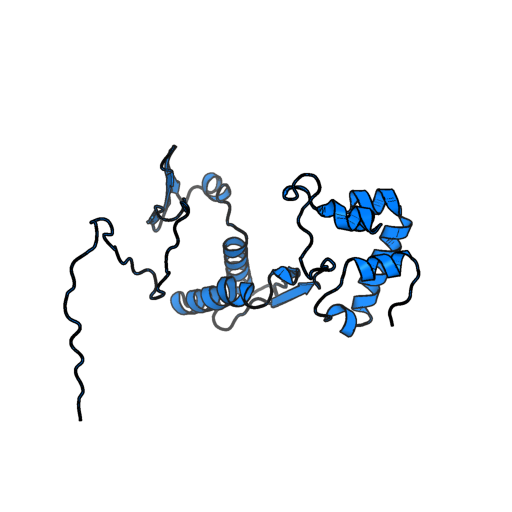 -11.124 -10.132 1.00 92.19 108 GLU A CA 1
ATOM 852 C C . GLU A 1 108 ? -0.291 -10.525 -11.528 1.00 92.19 108 GLU A C 1
ATOM 854 O O . GLU A 1 108 ? 0.674 -10.857 -12.219 1.00 92.19 108 GLU A O 1
ATOM 859 N N . VAL A 1 109 ? -1.149 -9.578 -11.916 1.00 93.31 109 VAL A N 1
ATOM 860 C CA . VAL A 1 109 ? -1.135 -8.977 -13.253 1.00 93.31 109 VAL A CA 1
ATOM 861 C C . VAL A 1 109 ? 0.011 -7.985 -13.427 1.00 93.31 109 VAL A C 1
ATOM 863 O O . VAL A 1 109 ? 0.653 -7.982 -14.475 1.00 93.31 109 VAL A O 1
ATOM 866 N N . PHE A 1 110 ? 0.279 -7.139 -12.429 1.00 93.81 110 PHE A N 1
ATOM 867 C CA . PHE A 1 110 ? 1.229 -6.034 -12.587 1.00 93.81 110 PHE A CA 1
ATOM 868 C C . PHE A 1 110 ? 2.627 -6.305 -12.034 1.00 93.81 110 PHE A C 1
ATOM 870 O O . PHE A 1 110 ? 3.545 -5.546 -12.346 1.00 93.81 110 PHE A O 1
ATOM 877 N N . LEU A 1 111 ? 2.809 -7.353 -11.229 1.00 94.94 111 LEU A N 1
ATOM 878 C CA . LEU A 1 111 ? 4.117 -7.727 -10.702 1.00 94.94 111 LEU A CA 1
ATOM 879 C C . LEU A 1 111 ? 4.526 -9.138 -11.111 1.00 94.94 111 LEU A C 1
ATOM 881 O O . LEU A 1 111 ? 5.506 -9.268 -11.833 1.00 94.94 111 LEU A O 1
ATOM 885 N N . TYR A 1 112 ? 3.835 -10.180 -10.644 1.00 94.38 112 TYR A N 1
ATOM 886 C CA . TYR A 1 112 ? 4.364 -11.545 -10.741 1.00 94.38 112 TYR A CA 1
ATOM 887 C C . TYR A 1 112 ? 4.495 -12.022 -12.186 1.00 94.38 112 TYR A C 1
ATOM 889 O O . TYR A 1 112 ? 5.571 -12.480 -12.566 1.00 94.38 112 TYR A O 1
ATOM 897 N N . ARG A 1 113 ? 3.462 -11.843 -13.019 1.00 93.94 113 ARG A N 1
ATOM 898 C CA . ARG A 1 113 ? 3.532 -12.235 -14.436 1.00 93.94 113 ARG A CA 1
ATOM 899 C C . ARG A 1 113 ? 4.585 -11.443 -15.222 1.00 93.94 113 ARG A C 1
ATOM 901 O O . ARG A 1 113 ? 5.423 -12.085 -15.854 1.00 93.94 113 ARG A O 1
ATOM 908 N N . PRO A 1 114 ? 4.627 -10.093 -15.167 1.00 94.44 114 PRO A N 1
ATOM 909 C CA . PRO A 1 114 ? 5.680 -9.335 -15.841 1.00 94.44 114 PRO A CA 1
ATOM 910 C C . PRO A 1 114 ? 7.085 -9.671 -15.338 1.00 94.44 114 PRO A C 1
ATOM 912 O O . PRO A 1 114 ? 8.020 -9.713 -16.130 1.00 94.44 114 PRO A O 1
ATOM 915 N N . LEU A 1 115 ? 7.246 -9.915 -14.035 1.00 94.81 115 LEU A N 1
ATOM 916 C CA . LEU A 1 115 ? 8.540 -10.250 -13.445 1.00 94.81 115 LEU A CA 1
ATOM 917 C C . LEU A 1 115 ? 9.021 -11.635 -13.884 1.00 94.81 115 LEU A C 1
ATOM 919 O O . LEU A 1 115 ? 10.197 -11.790 -14.203 1.00 94.81 115 LEU A O 1
ATOM 923 N N . ALA A 1 116 ? 8.120 -12.619 -13.935 1.00 93.25 116 ALA A N 1
ATOM 924 C CA . ALA A 1 116 ? 8.425 -13.953 -14.437 1.00 93.25 116 ALA A CA 1
ATOM 925 C C . ALA A 1 116 ? 8.834 -13.909 -15.914 1.00 93.25 116 ALA A C 1
ATOM 927 O O . ALA A 1 116 ? 9.857 -14.484 -16.282 1.00 93.25 116 ALA A O 1
ATOM 928 N N . GLU A 1 117 ? 8.088 -13.175 -16.745 1.00 94.00 117 GLU A N 1
ATOM 929 C CA . GLU A 1 117 ? 8.422 -13.019 -18.163 1.00 94.00 117 GLU A CA 1
ATOM 930 C C . GLU A 1 117 ? 9.755 -12.290 -18.359 1.00 94.00 117 GLU A C 1
ATOM 932 O O . GLU A 1 117 ? 10.597 -12.753 -19.123 1.00 94.00 117 GLU A O 1
ATOM 937 N N . TRP A 1 118 ? 9.997 -11.206 -17.618 1.00 94.50 118 TRP A N 1
ATOM 938 C CA . TRP A 1 118 ? 11.279 -10.501 -17.640 1.00 94.50 118 TRP A CA 1
ATOM 939 C C . TRP A 1 118 ? 12.448 -11.402 -17.223 1.00 94.50 118 TRP A C 1
ATOM 941 O O . TRP A 1 118 ? 13.492 -11.412 -17.878 1.00 94.50 118 TRP A O 1
ATOM 951 N N . SER A 1 119 ? 12.283 -12.179 -16.149 1.00 94.81 119 SER A N 1
ATOM 952 C CA . SER A 1 119 ? 13.312 -13.106 -15.675 1.00 94.81 119 SER A CA 1
ATOM 953 C C . SER A 1 119 ? 13.607 -14.182 -16.723 1.00 94.81 119 SER A C 1
ATOM 955 O O . SER A 1 119 ? 14.768 -14.463 -17.027 1.00 94.81 119 SER A O 1
ATOM 957 N N . ARG A 1 120 ? 12.557 -14.719 -17.357 1.00 93.69 120 ARG A N 1
ATOM 958 C CA . ARG A 1 120 ? 12.660 -15.688 -18.452 1.00 93.69 120 ARG A CA 1
ATOM 959 C C . ARG A 1 120 ? 13.370 -15.100 -19.673 1.00 93.69 120 ARG A C 1
ATOM 961 O O . ARG A 1 120 ? 14.233 -15.764 -20.238 1.00 93.69 120 ARG A O 1
ATOM 968 N N . SER A 1 121 ? 13.026 -13.879 -20.086 1.00 94.06 121 SER A N 1
ATOM 969 C CA . SER A 1 121 ? 13.557 -13.263 -21.309 1.00 94.06 121 SER A CA 1
ATOM 970 C C . SER A 1 121 ? 14.997 -12.768 -21.166 1.00 94.06 121 SER A C 1
ATOM 972 O O . SER A 1 121 ? 15.708 -12.675 -22.162 1.00 94.06 121 SER A O 1
ATOM 974 N N . THR A 1 122 ? 15.424 -12.411 -19.952 1.00 94.56 122 THR A N 1
ATOM 975 C CA . THR A 1 122 ? 16.765 -11.857 -19.687 1.00 94.56 122 THR A CA 1
ATOM 976 C C . THR A 1 122 ? 17.736 -12.863 -19.079 1.00 94.56 122 THR A C 1
ATOM 978 O O . THR A 1 122 ? 18.939 -12.622 -19.078 1.00 94.56 122 THR A O 1
ATOM 981 N N . GLY A 1 123 ? 17.232 -13.967 -18.524 1.00 95.00 123 GLY A N 1
ATOM 982 C CA . GLY A 1 123 ? 18.031 -14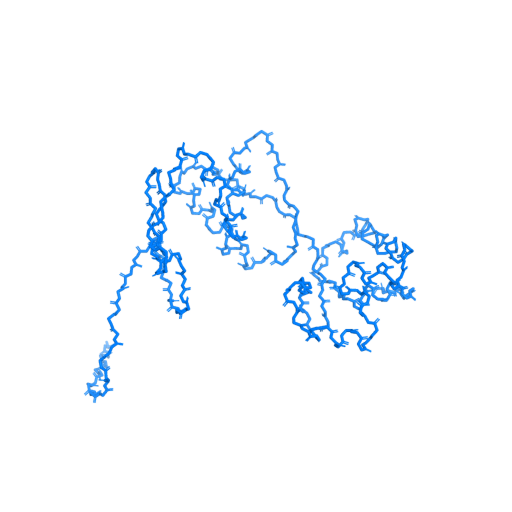.892 -17.723 1.00 95.00 123 GLY A CA 1
ATOM 983 C C . GLY A 1 123 ? 18.387 -14.363 -16.329 1.00 95.00 123 GLY A C 1
ATOM 984 O O . GLY A 1 123 ? 19.081 -15.039 -15.574 1.00 95.00 123 GLY A O 1
ATOM 985 N N . LEU A 1 124 ? 17.914 -13.170 -15.961 1.00 94.38 124 LEU A N 1
ATOM 986 C CA . LEU A 1 124 ? 18.224 -12.531 -14.689 1.00 94.38 124 LEU A CA 1
ATOM 987 C C . LEU A 1 124 ? 17.217 -12.912 -13.602 1.00 94.38 124 LEU A C 1
ATOM 989 O O . LEU A 1 124 ? 16.029 -13.081 -13.865 1.00 94.38 124 LEU A O 1
ATOM 993 N N . GLY A 1 125 ? 17.682 -13.016 -12.354 1.00 90.25 125 GLY A N 1
ATOM 994 C CA . GLY A 1 125 ? 16.808 -13.259 -11.200 1.00 90.25 125 GLY A CA 1
ATOM 995 C C . GLY A 1 125 ? 16.052 -14.595 -11.240 1.00 90.25 125 GLY A C 1
ATOM 996 O O . GLY A 1 125 ? 15.030 -14.725 -10.569 1.00 90.25 125 GLY A O 1
ATOM 997 N N . GLN A 1 126 ? 16.521 -15.573 -12.025 1.00 87.69 126 GLN A N 1
ATOM 998 C CA . GLN A 1 126 ? 15.865 -16.875 -12.162 1.00 87.69 126 GLN A CA 1
ATOM 999 C C . GLN A 1 126 ? 15.689 -17.562 -10.804 1.00 87.69 126 GLN A C 1
ATOM 1001 O O . GLN A 1 126 ? 16.593 -17.571 -9.970 1.00 87.69 126 GLN A O 1
ATOM 1006 N N . GLY A 1 127 ? 14.499 -18.123 -10.581 1.00 85.56 127 GLY A N 1
ATOM 1007 C CA . GLY A 1 127 ? 14.151 -18.811 -9.335 1.00 85.56 127 GLY A CA 1
ATOM 1008 C C . GLY A 1 127 ? 13.990 -17.897 -8.114 1.00 85.56 127 GLY A C 1
ATOM 1009 O O . GLY A 1 127 ? 13.739 -18.397 -7.021 1.00 85.56 127 GLY A O 1
ATOM 1010 N N . ARG A 1 128 ? 14.106 -16.570 -8.267 1.00 90.19 128 ARG A N 1
ATOM 1011 C CA . ARG A 1 128 ? 13.940 -15.611 -7.170 1.00 90.19 128 ARG A CA 1
ATOM 1012 C C . ARG A 1 128 ? 12.595 -14.909 -7.273 1.00 90.19 128 ARG A C 1
ATOM 1014 O O . ARG A 1 128 ? 12.230 -14.369 -8.314 1.00 90.19 128 ARG A O 1
ATOM 1021 N N . THR A 1 129 ? 11.880 -14.857 -6.157 1.00 90.94 129 THR A N 1
ATOM 1022 C CA . THR A 1 129 ? 10.596 -14.160 -6.052 1.00 90.94 129 THR A CA 1
ATOM 1023 C C . THR A 1 129 ? 10.669 -13.060 -4.997 1.00 90.94 129 THR A C 1
ATOM 1025 O O . THR A 1 129 ? 11.289 -13.264 -3.951 1.00 90.94 129 THR A O 1
ATOM 1028 N N . PRO A 1 130 ? 10.012 -11.908 -5.207 1.00 93.00 130 PRO A N 1
ATOM 1029 C CA . PRO A 1 130 ? 9.925 -10.875 -4.184 1.00 93.00 130 PRO A CA 1
ATOM 1030 C C . PRO A 1 130 ? 9.225 -11.392 -2.923 1.00 93.00 130 PRO A C 1
ATOM 1032 O O . PRO A 1 130 ? 8.144 -11.974 -3.011 1.00 93.00 130 PRO A O 1
ATOM 1035 N N . HIS A 1 131 ? 9.797 -11.110 -1.751 1.00 93.44 131 HIS A N 1
ATOM 1036 C CA . HIS A 1 131 ? 9.138 -11.352 -0.471 1.00 93.44 131 HIS A CA 1
ATOM 1037 C C . HIS A 1 131 ? 8.320 -10.119 -0.075 1.00 93.44 131 HIS A C 1
ATOM 1039 O O . HIS A 1 131 ? 8.866 -9.031 0.137 1.00 93.44 131 HIS A O 1
ATOM 1045 N N . ILE A 1 132 ? 6.997 -10.278 -0.011 1.00 93.31 132 ILE A N 1
ATOM 1046 C CA . ILE A 1 132 ? 6.061 -9.183 0.245 1.00 93.31 132 ILE A CA 1
ATOM 1047 C C . ILE A 1 132 ? 5.117 -9.570 1.378 1.00 93.31 132 ILE A C 1
ATOM 1049 O O . ILE A 1 132 ? 4.465 -10.607 1.324 1.00 93.31 132 ILE A O 1
ATOM 1053 N N . LEU A 1 133 ? 5.041 -8.706 2.384 1.00 90.81 133 LEU A N 1
ATOM 1054 C CA . LEU A 1 133 ? 4.100 -8.784 3.490 1.00 90.81 133 LEU A CA 1
ATOM 1055 C C . LEU A 1 133 ? 3.044 -7.694 3.326 1.00 90.81 133 LEU A C 1
ATOM 1057 O O . LEU A 1 133 ? 3.361 -6.525 3.072 1.00 90.81 133 LEU A O 1
ATOM 1061 N N . TYR A 1 134 ? 1.787 -8.090 3.484 1.00 90.50 134 TYR A N 1
ATOM 1062 C CA . TYR A 1 134 ? 0.644 -7.205 3.333 1.00 90.50 134 TYR A CA 1
ATOM 1063 C C . TYR A 1 134 ? 0.063 -6.848 4.696 1.00 90.50 134 TYR A C 1
ATOM 1065 O O . TYR A 1 134 ? -0.347 -7.721 5.453 1.00 90.50 134 TYR A O 1
ATOM 1073 N N . ALA A 1 135 ? 0.020 -5.555 5.000 1.00 89.94 135 ALA A N 1
ATOM 1074 C CA . ALA A 1 135 ? -0.723 -5.040 6.134 1.00 89.94 135 ALA A CA 1
ATOM 1075 C C . ALA A 1 135 ? -2.232 -5.126 5.836 1.00 89.94 135 ALA A C 1
ATOM 1077 O O . ALA A 1 135 ? -2.635 -4.764 4.720 1.00 89.94 135 ALA A O 1
ATOM 1078 N N . PRO A 1 136 ? -3.062 -5.553 6.806 1.00 90.25 136 PRO A N 1
ATOM 1079 C CA . PRO A 1 136 ? -4.512 -5.597 6.655 1.00 90.25 136 PRO A CA 1
ATOM 1080 C C . PRO A 1 136 ? -5.098 -4.272 6.174 1.00 90.25 136 PRO A C 1
ATOM 1082 O O . PRO A 1 136 ? -4.644 -3.192 6.565 1.00 90.25 136 PRO A O 1
ATOM 1085 N N . LEU A 1 137 ? -6.124 -4.352 5.329 1.00 90.69 137 LEU A N 1
ATOM 1086 C CA . LEU A 1 137 ? -6.811 -3.166 4.833 1.00 90.69 137 LEU A CA 1
ATOM 1087 C C . LEU A 1 137 ? -7.841 -2.682 5.857 1.00 90.69 137 LEU A C 1
ATOM 1089 O O . LEU A 1 137 ? -8.572 -3.490 6.430 1.00 90.69 137 LEU A O 1
ATOM 1093 N N . VAL A 1 138 ? -7.916 -1.364 6.041 1.00 90.50 138 VAL A N 1
ATOM 1094 C CA . VAL A 1 138 ? -9.002 -0.711 6.780 1.00 90.50 138 VAL A CA 1
ATOM 1095 C C . VAL A 1 138 ? -10.005 -0.153 5.777 1.00 90.50 138 VAL A C 1
ATOM 1097 O O . VAL A 1 138 ? -9.630 0.641 4.908 1.00 90.50 138 VAL A O 1
ATOM 1100 N N . VAL A 1 139 ? -11.255 -0.592 5.886 1.00 90.62 139 VAL A N 1
ATOM 1101 C CA . VAL A 1 139 ? -12.345 -0.264 4.961 1.00 90.62 139 VAL A CA 1
ATOM 1102 C C . VAL A 1 139 ? -13.511 0.412 5.675 1.00 90.62 139 VAL A C 1
ATOM 1104 O O . VAL A 1 139 ? -13.662 0.289 6.889 1.00 90.62 139 VAL A O 1
ATOM 1107 N N . ASP A 1 140 ? -14.330 1.142 4.929 1.00 86.62 140 ASP A N 1
ATOM 1108 C CA . ASP A 1 140 ? -15.611 1.643 5.425 1.00 86.62 140 ASP A CA 1
ATOM 1109 C C . ASP A 1 140 ? -16.703 0.554 5.408 1.00 86.62 140 ASP A C 1
ATOM 1111 O O . ASP A 1 140 ? -16.460 -0.599 5.034 1.00 86.62 140 ASP A O 1
ATOM 1115 N N . TRP A 1 141 ? -17.925 0.932 5.794 1.00 81.25 141 TRP A N 1
ATOM 1116 C CA . TRP A 1 141 ? -19.108 0.066 5.804 1.00 81.25 141 TRP A CA 1
ATOM 1117 C C . TRP A 1 141 ? -19.420 -0.595 4.451 1.00 81.25 141 TRP A C 1
ATOM 1119 O O . TRP A 1 141 ? -20.071 -1.638 4.420 1.00 81.25 141 TRP A O 1
ATOM 1129 N N . SER A 1 142 ? -18.978 -0.007 3.334 1.00 84.25 142 SER A N 1
ATOM 1130 C CA . SER A 1 142 ? -19.194 -0.546 1.987 1.00 84.25 142 SER A CA 1
ATOM 1131 C C . SER A 1 142 ? -18.115 -1.552 1.572 1.00 84.25 142 SER A C 1
ATOM 1133 O O . SER A 1 142 ? -18.203 -2.159 0.505 1.00 84.25 142 SER A O 1
ATOM 1135 N N . GLY A 1 143 ? -17.084 -1.735 2.402 1.00 86.06 143 GLY A N 1
ATOM 1136 C CA . GLY A 1 143 ? -15.890 -2.498 2.056 1.00 86.06 143 GLY A CA 1
ATOM 1137 C C . GLY A 1 143 ? -14.887 -1.702 1.217 1.00 86.06 143 GLY A C 1
ATOM 1138 O O . GLY A 1 143 ? -13.882 -2.261 0.772 1.00 86.06 143 GLY A O 1
ATOM 1139 N N . ALA A 1 144 ? -15.117 -0.403 1.007 1.00 85.50 144 ALA A N 1
ATOM 1140 C CA . ALA A 1 144 ? -14.213 0.445 0.250 1.00 85.50 144 ALA A CA 1
ATOM 1141 C C . ALA A 1 144 ? -13.046 0.923 1.117 1.00 85.50 144 ALA A C 1
ATOM 1143 O O . ALA A 1 144 ? -13.192 1.293 2.283 1.00 85.50 144 ALA A O 1
ATOM 1144 N N . LYS A 1 145 ? -11.853 0.960 0.520 1.00 87.56 145 LYS A N 1
ATOM 1145 C CA . LYS A 1 145 ? -10.690 1.599 1.136 1.00 87.56 145 LYS A CA 1
ATOM 1146 C C . LYS A 1 145 ? -10.936 3.102 1.257 1.00 87.56 145 LYS A C 1
ATOM 1148 O O . LYS A 1 145 ? -11.304 3.750 0.277 1.00 87.56 145 LYS A O 1
ATOM 1153 N N . LEU A 1 146 ? -10.591 3.672 2.410 1.00 83.94 146 LEU A N 1
ATOM 1154 C CA . LEU A 1 146 ? -10.571 5.122 2.580 1.00 83.94 146 LEU A CA 1
ATOM 1155 C C . LEU A 1 146 ? -9.603 5.782 1.581 1.00 83.94 146 LEU A C 1
ATOM 1157 O O . LEU A 1 146 ? -8.405 5.481 1.522 1.00 83.94 146 LEU A O 1
ATOM 1161 N N . SER A 1 147 ? -10.139 6.706 0.789 1.00 78.56 147 SER A N 1
ATOM 1162 C CA . SER A 1 147 ? -9.380 7.556 -0.122 1.00 78.56 147 SER A CA 1
ATOM 1163 C C . SER A 1 147 ? -8.584 8.614 0.640 1.00 78.56 147 SER A C 1
ATOM 1165 O O . SER A 1 147 ? -8.991 9.102 1.697 1.00 78.56 147 SER A O 1
ATOM 1167 N N . LYS A 1 148 ? -7.439 9.018 0.081 1.00 73.69 148 LYS A N 1
ATOM 1168 C CA . LYS A 1 148 ? -6.703 10.175 0.611 1.00 73.69 148 LYS A CA 1
ATOM 1169 C C . LYS A 1 148 ? -7.598 11.403 0.498 1.00 73.69 148 LYS A C 1
ATOM 1171 O O . LYS A 1 148 ? -8.185 11.595 -0.561 1.00 73.69 148 LYS A O 1
ATOM 1176 N N . SER A 1 149 ? -7.630 12.244 1.529 1.00 67.44 149 SER A N 1
ATOM 1177 C CA . SER A 1 149 ? -8.434 13.477 1.552 1.00 67.44 149 SER A CA 1
ATOM 1178 C C . SER A 1 149 ? -8.243 14.348 0.305 1.00 67.44 149 SER A C 1
ATOM 1180 O O . SER A 1 149 ? -9.202 14.933 -0.172 1.00 67.44 149 SER A O 1
ATOM 1182 N N . LEU A 1 150 ? -7.042 14.347 -0.288 1.00 64.00 150 LEU A N 1
ATOM 1183 C CA . LEU A 1 150 ? -6.729 15.031 -1.551 1.00 64.00 150 LEU A CA 1
ATOM 1184 C C . LEU A 1 150 ? -7.626 14.628 -2.741 1.00 64.00 150 LEU A C 1
ATOM 1186 O O . LEU A 1 150 ? -7.794 15.409 -3.669 1.00 64.00 150 LEU A O 1
ATOM 1190 N N . TYR A 1 151 ? -8.161 13.407 -2.744 1.00 65.31 151 TYR A N 1
ATOM 1191 C CA . TYR A 1 151 ? -9.008 12.877 -3.819 1.00 65.31 151 TYR A CA 1
ATOM 1192 C C . TYR A 1 151 ? -10.492 12.863 -3.460 1.00 65.31 151 TYR A C 1
ATOM 1194 O O . TYR A 1 151 ? -11.314 12.408 -4.252 1.00 65.31 151 TYR A O 1
ATOM 1202 N N . VAL A 1 152 ? -10.831 13.316 -2.257 1.00 72.69 152 VAL A N 1
ATOM 1203 C CA . VAL A 1 152 ? -12.196 13.305 -1.757 1.00 72.69 152 VAL A CA 1
ATOM 1204 C C . VAL A 1 152 ? -12.782 14.677 -2.048 1.00 72.69 152 VAL A C 1
ATOM 1206 O O . VAL A 1 152 ? -12.314 15.682 -1.521 1.00 72.69 152 VAL A O 1
ATOM 1209 N N . GLY A 1 153 ? -13.778 14.712 -2.934 1.00 72.69 153 GLY A N 1
ATOM 1210 C CA . GLY A 1 153 ? -14.555 15.923 -3.178 1.00 72.69 153 GLY A CA 1
ATOM 1211 C C . GLY A 1 153 ? -15.273 16.384 -1.910 1.00 72.69 153 GLY A C 1
ATOM 1212 O O . GLY A 1 153 ? -15.431 15.621 -0.952 1.00 72.69 153 GLY A O 1
ATOM 1213 N N . GLU A 1 154 ? -15.720 17.635 -1.908 1.00 73.44 154 GLU A N 1
ATOM 1214 C CA . GLU A 1 154 ? -16.485 18.193 -0.796 1.00 73.44 154 GLU A CA 1
ATOM 1215 C C . GLU A 1 154 ? -17.667 17.275 -0.427 1.00 73.44 154 GLU A C 1
ATOM 1217 O O . GLU A 1 154 ? -18.427 16.831 -1.288 1.00 73.44 154 GLU A O 1
ATOM 1222 N N . GLY A 1 155 ? -17.776 16.916 0.856 1.00 73.69 155 GLY A N 1
ATOM 1223 C CA . GLY A 1 155 ? -18.815 16.012 1.356 1.00 73.69 155 GLY A CA 1
ATOM 1224 C C . GLY A 1 155 ? -18.596 14.513 1.100 1.00 73.69 155 GLY A C 1
ATOM 1225 O O . GLY A 1 155 ? -19.455 13.717 1.477 1.00 73.69 155 GLY A O 1
ATOM 1226 N N . GLY A 1 156 ? -17.463 14.080 0.533 1.00 75.81 156 GLY A N 1
ATOM 1227 C CA . GLY A 1 156 ? -17.227 12.662 0.217 1.00 75.81 156 GLY A CA 1
ATOM 1228 C C . GLY A 1 156 ? -17.185 11.707 1.423 1.00 75.81 156 GLY A C 1
ATOM 1229 O O . GLY A 1 156 ? -17.329 10.501 1.246 1.00 75.81 156 GLY A O 1
ATOM 1230 N N . TYR A 1 157 ? -17.067 12.229 2.649 1.00 82.19 157 TYR A N 1
ATOM 1231 C CA . TYR A 1 157 ? -17.184 11.459 3.897 1.00 82.19 157 TYR A CA 1
ATOM 1232 C C . TYR A 1 157 ? -18.356 11.877 4.790 1.00 82.19 157 TYR A C 1
ATOM 1234 O O . TYR A 1 157 ? -18.420 11.476 5.952 1.00 82.19 157 TYR A O 1
ATOM 1242 N N . ARG A 1 158 ? -19.334 12.614 4.249 1.00 83.44 158 ARG A N 1
ATOM 1243 C CA . ARG A 1 158 ? -20.476 13.138 5.016 1.00 83.44 158 ARG A CA 1
ATOM 1244 C C . ARG A 1 158 ? -21.246 12.050 5.767 1.00 83.44 158 ARG A C 1
ATOM 1246 O O . ARG A 1 158 ? -21.680 12.265 6.896 1.00 83.44 158 ARG A O 1
ATOM 1253 N N . THR A 1 159 ? -21.387 10.862 5.179 1.00 82.19 159 THR A N 1
ATOM 1254 C CA . THR A 1 159 ? -22.025 9.718 5.848 1.00 82.19 159 THR A CA 1
ATOM 1255 C C . THR A 1 159 ? -21.233 9.272 7.075 1.00 82.19 159 THR A C 1
ATOM 1257 O O . THR A 1 159 ? -21.817 9.059 8.132 1.00 82.19 159 THR A O 1
ATOM 1260 N N . MET A 1 160 ? -19.902 9.184 6.984 1.00 83.94 160 MET A N 1
ATOM 1261 C CA . MET A 1 160 ? -19.070 8.822 8.136 1.00 83.94 160 MET A CA 1
ATOM 1262 C C . MET A 1 160 ? -19.114 9.889 9.230 1.00 83.94 160 MET A C 1
ATOM 1264 O O . MET A 1 160 ? -19.187 9.545 10.407 1.00 83.94 160 MET A O 1
ATOM 1268 N N . GLU A 1 161 ? -19.127 11.169 8.863 1.00 85.06 161 GLU A N 1
ATOM 1269 C CA . GLU A 1 161 ? -19.313 12.271 9.814 1.00 85.06 161 GLU A CA 1
ATOM 1270 C C . GLU A 1 161 ? -20.663 12.169 10.528 1.00 85.06 161 GLU A C 1
ATOM 1272 O O . GLU A 1 161 ? -20.711 12.202 11.757 1.00 85.06 161 GLU A O 1
ATOM 1277 N N . THR A 1 162 ? -21.741 11.939 9.771 1.00 85.12 162 THR A N 1
ATOM 1278 C CA . THR A 1 162 ? -23.108 11.788 10.300 1.00 85.12 162 THR A CA 1
ATOM 1279 C C . THR A 1 162 ? -23.212 10.611 11.271 1.00 85.12 162 THR A C 1
ATOM 1281 O O . THR A 1 162 ? -23.907 10.689 12.280 1.00 85.12 162 THR A O 1
ATOM 1284 N N . LEU A 1 163 ? -22.476 9.528 11.013 1.00 84.94 163 LEU A N 1
ATOM 1285 C CA . LEU A 1 163 ? -22.427 8.352 11.883 1.00 84.94 163 LEU A CA 1
ATOM 1286 C C . LEU A 1 163 ? -21.476 8.512 13.084 1.00 84.94 163 LEU A C 1
ATOM 1288 O O . LEU A 1 163 ? -21.303 7.561 13.850 1.00 84.94 163 LEU A O 1
ATOM 1292 N N . GLY A 1 164 ? -20.853 9.681 13.270 1.00 85.00 164 GLY A N 1
ATOM 1293 C CA . GLY A 1 164 ? -19.916 9.958 14.364 1.00 85.00 164 GLY A CA 1
ATOM 1294 C C . GLY A 1 164 ? -18.522 9.348 14.173 1.00 85.00 164 GLY A C 1
ATOM 1295 O O . GLY A 1 164 ? -17.769 9.220 15.135 1.00 85.00 164 GLY A O 1
ATOM 1296 N N . MET A 1 165 ? -18.174 8.957 12.945 1.00 87.44 165 MET A N 1
ATOM 1297 C CA . MET A 1 165 ? -16.895 8.336 12.566 1.00 87.44 165 MET A CA 1
ATOM 1298 C C . MET A 1 165 ? -15.944 9.300 11.842 1.00 87.44 165 MET A C 1
ATOM 1300 O O . MET A 1 165 ? -14.879 8.889 11.382 1.00 87.44 165 MET A O 1
ATOM 1304 N N . GLY A 1 166 ? -16.285 10.592 11.773 1.00 85.12 166 GLY A N 1
ATOM 1305 C CA . GLY A 1 166 ? -15.468 11.628 11.123 1.00 85.12 166 GLY A CA 1
ATOM 1306 C C . GLY A 1 166 ? -14.020 11.690 11.633 1.00 85.12 166 GLY A C 1
ATOM 1307 O O . GLY A 1 166 ? -13.092 11.908 10.850 1.00 85.12 166 GLY A O 1
ATOM 1308 N N . GLY A 1 167 ? -13.808 11.399 12.921 1.00 85.81 167 GLY A N 1
ATOM 1309 C CA . GLY A 1 167 ? -12.487 11.276 13.540 1.00 85.81 167 GLY A CA 1
ATOM 1310 C C . GLY A 1 167 ? -11.585 10.243 12.876 1.00 85.81 167 GLY A C 1
ATOM 1311 O O . GLY A 1 167 ? -10.387 10.448 12.778 1.00 85.81 167 GLY A O 1
ATOM 1312 N N . LEU A 1 168 ? -12.131 9.150 12.351 1.00 88.81 168 LEU A N 1
ATOM 1313 C CA . LEU A 1 168 ? -11.335 8.060 11.778 1.00 88.81 168 LEU A CA 1
ATOM 1314 C C . LEU A 1 168 ? -10.995 8.267 10.293 1.00 88.81 168 LEU A C 1
ATOM 1316 O O . LEU A 1 168 ? -10.253 7.476 9.716 1.00 88.81 168 LEU A O 1
ATOM 1320 N N . CYS A 1 169 ? -11.498 9.337 9.671 1.00 85.62 169 CYS A N 1
ATOM 1321 C CA . CYS A 1 169 ? -11.294 9.613 8.246 1.00 85.62 169 CYS A CA 1
ATOM 1322 C C . CYS A 1 169 ? -9.884 10.135 7.931 1.00 85.62 169 CYS A C 1
ATOM 1324 O O . CYS A 1 169 ? -9.414 10.040 6.797 1.00 85.62 169 CYS A O 1
ATOM 1326 N N . SER A 1 170 ? -9.204 10.729 8.915 1.00 86.06 170 SER A N 1
ATOM 1327 C CA . SER A 1 170 ? -7.847 11.246 8.760 1.00 86.06 170 SER A CA 1
ATOM 1328 C C . SER A 1 170 ? -7.115 11.266 10.098 1.00 86.06 170 SER A C 1
ATOM 1330 O O . SER A 1 170 ? -7.730 11.356 11.159 1.00 86.06 170 SER A O 1
ATOM 1332 N N . TYR A 1 171 ? -5.782 11.242 10.055 1.00 88.38 171 TYR A N 1
ATOM 1333 C CA . TYR A 1 171 ? -4.964 11.392 11.261 1.00 88.38 171 TYR A CA 1
ATOM 1334 C C . TYR A 1 171 ? -5.257 12.706 12.006 1.00 88.38 171 TYR A C 1
ATOM 1336 O O . TYR A 1 171 ? -5.328 12.719 13.233 1.00 88.38 171 TYR A O 1
ATOM 1344 N N . ALA A 1 172 ? -5.451 13.805 11.269 1.00 88.81 172 ALA A N 1
ATOM 1345 C CA . ALA A 1 172 ? -5.747 15.109 11.854 1.00 88.81 172 ALA A CA 1
ATOM 1346 C C . ALA A 1 172 ? -7.079 15.092 12.617 1.00 88.81 172 ALA A C 1
ATOM 1348 O O . ALA A 1 172 ? -7.130 15.532 13.765 1.00 88.81 172 ALA A O 1
ATOM 1349 N N . ASN A 1 173 ? -8.125 14.508 12.025 1.00 89.25 173 ASN A N 1
ATOM 1350 C CA . ASN A 1 173 ? -9.433 14.386 12.670 1.00 89.25 173 ASN A CA 1
ATOM 1351 C C . ASN A 1 173 ? -9.357 13.465 13.894 1.00 89.25 173 ASN A C 1
ATOM 1353 O O . ASN A 1 173 ? -9.921 13.782 14.938 1.00 89.25 173 ASN A O 1
ATOM 1357 N N . LEU A 1 174 ? -8.608 12.364 13.794 1.00 91.31 174 LEU A N 1
ATOM 1358 C CA . LEU A 1 174 ? -8.441 11.392 14.874 1.00 91.31 174 LEU A CA 1
ATOM 1359 C C . LEU A 1 174 ? -7.788 12.047 16.086 1.00 91.31 174 LEU A C 1
ATOM 1361 O O . LEU A 1 174 ? -8.288 11.937 17.205 1.00 91.31 174 LEU A O 1
ATOM 1365 N N . LYS A 1 175 ? -6.699 12.780 15.844 1.00 93.31 175 LYS A N 1
ATOM 1366 C CA . LYS A 1 175 ? -5.992 13.533 16.876 1.00 93.31 175 LYS A CA 1
ATOM 1367 C C . LYS A 1 175 ? -6.858 14.653 17.453 1.00 93.31 175 LYS A C 1
ATOM 1369 O O . LYS A 1 175 ? -6.850 14.839 18.663 1.00 93.31 175 LYS A O 1
ATOM 1374 N N . SER A 1 176 ? -7.616 15.370 16.624 1.00 93.69 176 SER A N 1
ATOM 1375 C CA . SER A 1 176 ? -8.511 16.434 17.094 1.00 93.69 176 SER A CA 1
ATOM 1376 C C . SER A 1 176 ? -9.641 15.903 17.976 1.00 93.69 176 SER A C 1
ATOM 1378 O O . SER A 1 176 ? -10.003 16.556 18.948 1.00 93.69 176 SER A O 1
ATOM 1380 N N . GLN A 1 177 ? -10.215 14.747 17.637 1.00 93.31 177 GLN A N 1
ATOM 1381 C CA . GLN A 1 177 ? -11.396 14.215 18.317 1.00 93.31 177 GLN A CA 1
ATOM 1382 C C . GLN A 1 177 ? -11.049 13.369 19.550 1.00 93.31 177 GLN A C 1
ATOM 1384 O O . GLN A 1 177 ? -11.756 13.440 20.551 1.00 93.31 177 GLN A O 1
ATOM 1389 N N . TYR A 1 178 ? -9.978 12.572 19.497 1.00 93.25 178 TYR A N 1
ATOM 1390 C CA . TYR A 1 178 ? -9.631 11.613 20.557 1.00 93.25 178 TYR A CA 1
ATOM 1391 C C . TYR A 1 178 ? -8.290 11.907 21.249 1.00 93.25 178 TYR A C 1
ATOM 1393 O O . TYR A 1 178 ? -7.898 11.198 22.182 1.00 93.25 178 TYR A O 1
ATOM 1401 N N . GLY A 1 179 ? -7.570 12.939 20.802 1.00 95.25 179 GLY A N 1
ATOM 1402 C CA . GLY A 1 179 ? -6.279 13.328 21.356 1.00 95.25 179 GLY A CA 1
ATOM 1403 C C . GLY A 1 179 ? -5.201 12.248 21.230 1.00 95.25 179 GLY A C 1
ATOM 1404 O O . GLY A 1 179 ? -5.336 11.239 20.536 1.00 95.25 179 GLY A O 1
ATOM 1405 N N . GLU A 1 180 ? -4.109 12.448 21.964 1.00 96.00 180 GLU A N 1
ATOM 1406 C CA . GLU A 1 180 ? -3.005 11.482 22.051 1.00 96.00 180 GLU A CA 1
ATOM 1407 C C . GLU A 1 180 ? -3.436 10.151 22.687 1.00 96.00 180 GLU A C 1
ATOM 1409 O O . GLU A 1 180 ? -2.867 9.101 22.390 1.00 96.00 180 GLU A O 1
ATOM 1414 N N . VAL A 1 181 ? -4.460 10.171 23.547 1.00 95.56 181 VAL A N 1
ATOM 1415 C CA . VAL A 1 181 ? -5.000 8.963 24.184 1.00 95.56 181 VAL A CA 1
ATOM 1416 C C . VAL A 1 181 ? -5.605 8.031 23.133 1.00 95.56 181 VAL A C 1
ATOM 1418 O O . VAL A 1 181 ? -5.251 6.853 23.101 1.00 95.56 181 VAL A O 1
ATOM 1421 N N . GLY A 1 182 ? -6.435 8.549 22.222 1.00 94.00 182 GLY A N 1
ATOM 1422 C CA . GLY A 1 182 ? -7.002 7.754 21.129 1.00 94.00 182 GLY A CA 1
ATOM 1423 C C . GLY A 1 182 ? -5.940 7.152 20.209 1.00 94.00 182 GLY A C 1
ATOM 1424 O O . GLY A 1 182 ? -6.015 5.974 19.855 1.00 94.00 182 GLY A O 1
ATOM 1425 N N . LEU A 1 183 ? -4.896 7.923 19.885 1.00 95.12 183 LEU A N 1
ATOM 1426 C CA . LEU A 1 183 ? -3.764 7.430 19.093 1.00 95.12 183 LEU A CA 1
ATOM 1427 C C . LEU A 1 183 ? -3.044 6.268 19.789 1.00 95.12 183 LEU A C 1
ATOM 1429 O O . LEU A 1 183 ? -2.739 5.258 19.153 1.00 95.12 183 LEU A O 1
ATOM 1433 N N . ARG A 1 184 ? -2.811 6.373 21.103 1.00 96.06 184 ARG A N 1
ATOM 1434 C CA . ARG A 1 184 ? -2.188 5.301 21.895 1.00 96.06 184 ARG A CA 1
ATOM 1435 C C . ARG A 1 184 ? -3.052 4.047 21.963 1.00 96.06 184 ARG A C 1
ATOM 1437 O O . ARG A 1 184 ? -2.494 2.954 21.940 1.00 96.06 184 ARG A O 1
ATOM 1444 N N . ILE A 1 185 ? -4.374 4.193 22.024 1.00 95.56 185 ILE A N 1
ATOM 1445 C CA . ILE A 1 185 ? -5.314 3.067 22.005 1.00 95.56 185 ILE A CA 1
ATOM 1446 C C . ILE A 1 185 ? -5.212 2.307 20.673 1.00 95.56 185 ILE A C 1
ATOM 1448 O O . ILE A 1 185 ? -5.001 1.096 20.679 1.00 95.56 185 ILE A O 1
ATOM 1452 N N . ILE A 1 186 ? -5.273 3.009 19.535 1.00 94.06 186 ILE A N 1
ATOM 1453 C CA . ILE A 1 186 ? -5.119 2.379 18.210 1.00 94.06 186 ILE A CA 1
ATOM 1454 C C . ILE A 1 186 ? -3.743 1.724 18.079 1.00 94.06 186 ILE A C 1
ATOM 1456 O O . ILE A 1 186 ? -3.631 0.593 17.611 1.00 94.06 186 ILE A O 1
ATOM 1460 N N . TRP A 1 187 ? -2.691 2.404 18.534 1.00 94.38 187 TRP A N 1
ATOM 1461 C CA . TRP A 1 187 ? -1.340 1.850 18.533 1.00 94.38 187 TRP A CA 1
ATOM 1462 C C . TRP A 1 187 ? -1.229 0.574 19.373 1.00 94.38 187 TRP A C 1
ATOM 1464 O O . TRP A 1 187 ? -0.580 -0.387 18.961 1.00 94.38 187 TRP A O 1
ATOM 1474 N N . ALA A 1 188 ? -1.857 0.543 20.549 1.00 94.94 188 ALA A N 1
ATOM 1475 C CA . ALA A 1 188 ? -1.886 -0.639 21.397 1.00 94.94 188 ALA A CA 1
ATOM 1476 C C . ALA A 1 188 ? -2.594 -1.814 20.708 1.00 94.94 188 ALA A C 1
ATOM 1478 O O . ALA A 1 188 ? -2.064 -2.923 20.749 1.00 94.94 188 ALA A O 1
ATOM 1479 N N . GLU A 1 189 ? -3.713 -1.570 20.019 1.00 93.69 189 GLU A N 1
ATOM 1480 C CA . GLU A 1 189 ? -4.401 -2.614 19.252 1.00 93.69 189 GLU A CA 1
ATOM 1481 C C . GLU A 1 189 ? -3.531 -3.147 18.106 1.00 93.69 189 GLU A C 1
ATOM 1483 O O . GLU A 1 189 ? -3.357 -4.355 17.974 1.00 93.69 189 GLU A O 1
ATOM 1488 N N . VAL A 1 190 ? -2.918 -2.272 17.305 1.00 92.06 190 VAL A N 1
ATOM 1489 C CA . VAL A 1 190 ? -2.061 -2.716 16.192 1.00 92.06 190 VAL A CA 1
ATOM 1490 C C . VAL A 1 190 ? -0.847 -3.494 16.707 1.00 92.06 190 VAL A C 1
ATOM 1492 O O . VAL A 1 190 ? -0.471 -4.509 16.124 1.00 92.06 190 VAL A O 1
ATOM 1495 N N . LYS A 1 191 ? -0.256 -3.093 17.841 1.00 93.25 191 LYS A N 1
ATOM 1496 C CA . LYS A 1 191 ? 0.787 -3.894 18.505 1.00 93.25 191 LYS A CA 1
ATOM 1497 C C . LYS A 1 191 ? 0.267 -5.262 18.944 1.00 93.25 191 LYS A C 1
ATOM 1499 O O . LYS A 1 191 ? 0.977 -6.256 18.812 1.00 93.25 191 LYS A O 1
ATOM 1504 N N . PHE A 1 192 ? -0.961 -5.323 19.450 1.00 92.44 192 PHE A N 1
ATOM 1505 C CA . PHE A 1 192 ? -1.588 -6.569 19.877 1.00 92.44 192 PHE A CA 1
ATOM 1506 C C . PHE A 1 192 ? -1.786 -7.558 18.717 1.00 92.44 192 PHE A C 1
ATOM 1508 O O . PHE A 1 192 ? -1.741 -8.769 18.943 1.00 92.44 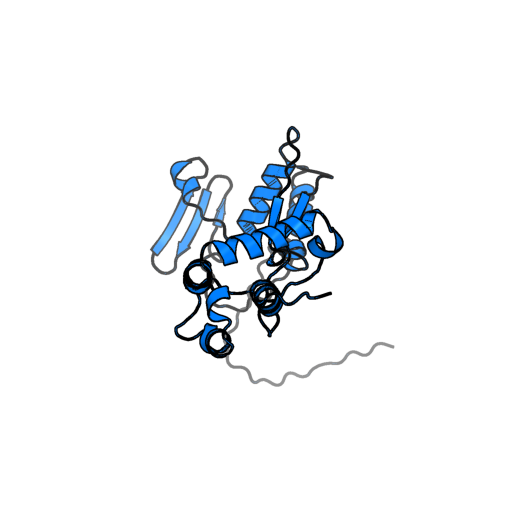192 PHE A O 1
ATOM 1515 N N . TRP A 1 193 ? -1.918 -7.077 17.475 1.00 91.44 193 TRP A N 1
ATOM 1516 C CA . TRP A 1 193 ? -1.978 -7.941 16.289 1.00 91.44 193 TRP A CA 1
ATOM 1517 C C . TRP A 1 193 ? -0.712 -8.779 16.100 1.00 91.44 193 TRP A C 1
ATOM 1519 O O . TRP A 1 193 ? -0.807 -9.934 15.702 1.00 91.44 193 TRP A O 1
ATOM 1529 N N . PHE A 1 194 ? 0.468 -8.248 16.432 1.00 88.94 194 PHE A N 1
ATOM 1530 C CA . PHE A 1 194 ? 1.722 -9.005 16.326 1.00 88.94 194 PHE A CA 1
ATOM 1531 C C . PHE A 1 194 ? 1.807 -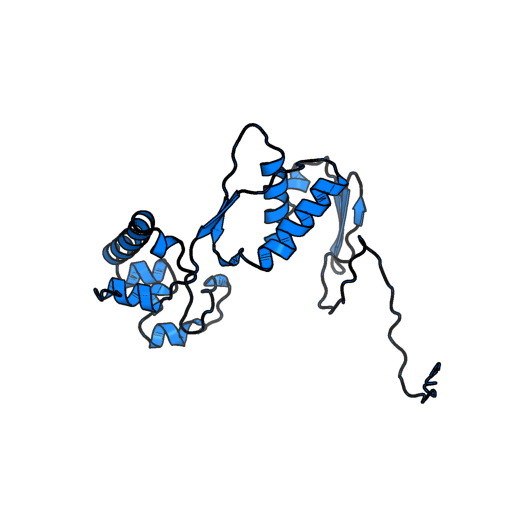10.143 17.345 1.00 88.94 194 PHE A C 1
ATOM 1533 O O . PHE A 1 194 ? 2.341 -11.204 17.036 1.00 88.94 194 PHE A O 1
ATOM 1540 N N . ALA A 1 195 ? 1.244 -9.947 18.540 1.00 92.00 195 ALA A N 1
ATOM 1541 C CA . ALA A 1 195 ? 1.146 -11.000 19.549 1.00 92.00 195 ALA A CA 1
ATOM 1542 C C . ALA A 1 195 ? 0.085 -12.061 19.195 1.00 92.00 195 ALA A C 1
ATOM 1544 O O . ALA A 1 195 ? 0.100 -13.156 19.750 1.00 92.00 195 ALA A O 1
ATOM 1545 N N . ASN A 1 196 ? -0.830 -11.747 18.273 1.00 91.81 196 ASN A N 1
ATOM 1546 C CA . ASN A 1 196 ? -1.968 -12.585 17.908 1.00 91.81 196 ASN A CA 1
ATOM 1547 C C . ASN A 1 196 ? -2.055 -12.722 16.384 1.00 91.81 196 ASN A C 1
ATOM 1549 O O . ASN A 1 196 ? -2.851 -12.024 15.755 1.00 91.81 196 ASN A O 1
ATOM 1553 N N . PRO A 1 197 ? -1.280 -13.633 15.767 1.00 87.56 197 PRO A N 1
ATOM 1554 C CA . PRO A 1 197 ? -1.135 -13.700 14.313 1.00 87.56 197 PRO A CA 1
ATOM 1555 C C . PRO A 1 197 ? -2.455 -13.799 13.536 1.00 87.56 197 PRO A C 1
ATOM 1557 O O . PRO A 1 197 ? -2.567 -13.237 12.453 1.00 87.56 197 PRO A O 1
ATOM 1560 N N . HIS A 1 198 ? -3.488 -14.435 14.098 1.00 89.06 198 HIS A N 1
ATOM 1561 C CA . HIS A 1 198 ? -4.818 -14.498 13.479 1.00 89.06 198 HIS A CA 1
ATOM 1562 C C . HIS A 1 198 ? -5.443 -13.108 13.241 1.00 89.06 198 HIS A C 1
ATOM 1564 O O . HIS A 1 198 ? -6.195 -12.931 12.286 1.00 89.06 198 HIS A O 1
ATOM 1570 N N . LYS A 1 199 ? -5.107 -12.106 14.065 1.00 89.00 199 LYS A N 1
ATOM 1571 C CA . LYS A 1 199 ? -5.479 -10.704 13.845 1.00 89.00 199 LYS A CA 1
ATOM 1572 C C . LYS A 1 199 ? -4.653 -10.084 12.721 1.00 89.00 199 LYS A C 1
ATOM 1574 O O . LYS A 1 199 ? -5.202 -9.389 11.869 1.00 89.00 199 LYS A O 1
ATOM 1579 N N . LEU A 1 200 ? -3.348 -10.341 12.681 1.00 85.88 200 LEU A N 1
ATOM 1580 C CA . LEU A 1 200 ? -2.485 -9.806 11.627 1.00 85.88 200 LEU A CA 1
ATOM 1581 C C . LEU A 1 200 ? -2.850 -10.355 10.239 1.00 85.88 200 LEU A C 1
ATOM 1583 O O . LEU A 1 200 ? -2.784 -9.621 9.262 1.00 85.88 200 LEU A O 1
ATOM 1587 N N . PHE A 1 201 ? -3.264 -11.619 10.155 1.00 82.69 201 PHE A N 1
ATOM 1588 C CA . PHE A 1 201 ? -3.665 -12.271 8.904 1.00 82.69 201 PHE A CA 1
ATOM 1589 C C . PHE A 1 201 ? -5.173 -12.201 8.631 1.00 82.69 201 PHE A C 1
ATOM 1591 O O . PHE A 1 201 ? -5.676 -12.859 7.719 1.00 82.69 201 PHE A O 1
ATOM 1598 N N . ARG A 1 202 ? -5.910 -11.386 9.393 1.00 84.12 202 ARG A N 1
ATOM 1599 C CA . ARG A 1 202 ? -7.311 -11.087 9.099 1.00 84.12 202 ARG A CA 1
ATOM 1600 C C . ARG A 1 202 ? -7.397 -10.311 7.784 1.00 84.12 202 ARG A C 1
ATOM 1602 O O . ARG A 1 202 ? -6.683 -9.331 7.593 1.00 84.12 202 ARG A O 1
ATOM 1609 N N . ALA A 1 203 ? -8.312 -10.725 6.906 1.00 71.88 203 ALA A N 1
ATOM 1610 C CA . ALA A 1 203 ? -8.437 -10.156 5.565 1.00 71.88 203 ALA A CA 1
ATOM 1611 C C . ALA A 1 203 ? -8.717 -8.642 5.572 1.00 71.88 203 ALA A C 1
ATOM 1613 O O . ALA A 1 203 ? -8.110 -7.910 4.795 1.00 71.88 203 ALA A O 1
ATOM 1614 N N . LEU A 1 204 ? -9.624 -8.176 6.441 1.00 84.44 204 LEU A N 1
ATOM 1615 C CA . LEU A 1 204 ? -10.086 -6.787 6.484 1.00 84.44 204 LEU A CA 1
ATOM 1616 C C . LEU A 1 204 ? -10.426 -6.356 7.917 1.00 84.44 204 LEU A C 1
ATOM 1618 O O . LEU A 1 204 ? -10.972 -7.137 8.704 1.00 84.44 204 LEU A O 1
ATOM 1622 N N . TYR A 1 205 ? -10.159 -5.087 8.210 1.00 92.12 205 TYR A N 1
ATOM 1623 C CA . TYR A 1 205 ? -10.673 -4.351 9.362 1.00 92.12 205 TYR A CA 1
ATOM 1624 C C . TYR A 1 205 ? -11.598 -3.248 8.881 1.00 92.12 205 TYR A C 1
ATOM 1626 O O . TYR A 1 205 ? -11.395 -2.708 7.798 1.00 92.12 205 TYR A O 1
ATOM 1634 N N . SER A 1 206 ? -12.583 -2.878 9.691 1.00 91.56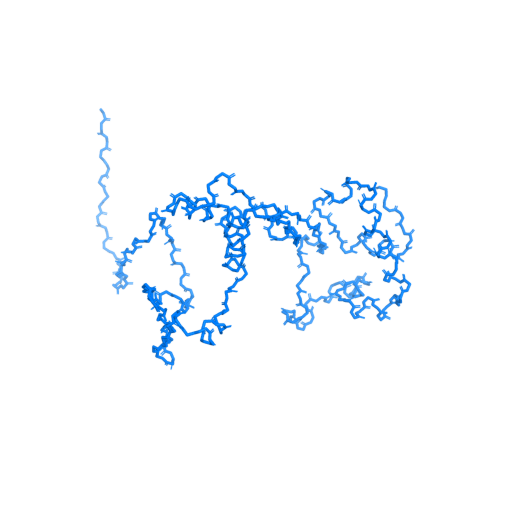 206 SER A N 1
ATOM 1635 C CA . SER A 1 206 ? -13.474 -1.773 9.356 1.00 91.56 206 SER A CA 1
ATOM 1636 C C . SER A 1 206 ? -13.206 -0.541 10.221 1.00 91.56 206 SER A C 1
ATOM 1638 O O . SER A 1 206 ? -12.590 -0.625 11.287 1.00 91.56 206 SER A O 1
ATOM 1640 N N . VAL A 1 207 ? -13.669 0.622 9.776 1.00 91.88 207 VAL A N 1
ATOM 1641 C CA . VAL A 1 207 ? -13.638 1.852 10.579 1.00 91.88 207 VAL A CA 1
ATOM 1642 C C . VAL A 1 207 ? -14.454 1.680 11.869 1.00 91.88 207 VAL A C 1
ATOM 1644 O O . VAL A 1 207 ? -14.037 2.124 12.938 1.00 91.88 207 VAL A O 1
ATOM 1647 N N . GLU A 1 208 ? -15.571 0.958 11.810 1.00 90.56 208 GLU A N 1
ATOM 1648 C CA . GLU A 1 208 ? -16.440 0.648 12.951 1.00 90.56 208 GLU A CA 1
ATOM 1649 C C . GLU A 1 208 ? -15.720 -0.187 14.012 1.00 90.56 208 GLU A C 1
ATOM 1651 O O . GLU A 1 208 ? -15.909 0.038 15.209 1.00 90.56 208 GLU A O 1
ATOM 1656 N N . TYR A 1 209 ? -14.850 -1.110 13.593 1.00 92.19 209 TYR A N 1
ATOM 1657 C CA . TYR A 1 209 ? -14.012 -1.872 14.514 1.00 92.19 209 TYR A CA 1
ATOM 1658 C C . TYR A 1 209 ? -13.129 -0.941 15.359 1.00 92.19 209 TYR A C 1
ATOM 1660 O O . TYR A 1 209 ? -13.125 -1.027 16.590 1.00 92.19 209 TYR A O 1
ATOM 1668 N N . PHE A 1 210 ? -12.443 0.012 14.719 1.00 92.56 210 PHE A N 1
ATOM 1669 C CA . PHE A 1 210 ? -11.612 0.990 15.428 1.00 92.56 210 PHE A CA 1
ATOM 1670 C C . PHE A 1 210 ? -12.431 1.964 16.271 1.00 92.56 210 PHE A C 1
ATOM 1672 O O . PHE A 1 210 ? -12.010 2.316 17.373 1.00 92.56 210 PHE A O 1
ATOM 1679 N N . ARG A 1 211 ? -13.623 2.357 15.809 1.00 92.12 211 ARG A N 1
ATOM 1680 C CA . ARG A 1 211 ? -14.565 3.128 16.628 1.00 92.12 211 ARG A CA 1
ATOM 1681 C C . ARG A 1 211 ? -14.908 2.377 17.913 1.00 92.12 211 ARG A C 1
ATOM 1683 O O . ARG A 1 211 ? -14.832 2.971 18.983 1.00 92.12 211 ARG A O 1
ATOM 1690 N N . GLY A 1 212 ? -15.252 1.093 17.819 1.00 91.94 212 GLY A N 1
ATOM 1691 C CA . GLY A 1 212 ? -15.579 0.274 18.985 1.00 91.94 212 GLY A CA 1
ATOM 1692 C C . GLY A 1 212 ? -14.424 0.197 19.980 1.00 91.94 212 GLY A C 1
ATOM 1693 O O . GLY A 1 212 ? -14.630 0.400 21.172 1.00 91.94 212 GLY A O 1
ATOM 1694 N N . ILE A 1 213 ? -13.194 0.018 19.491 1.00 93.12 213 ILE A N 1
ATOM 1695 C CA . ILE A 1 213 ? -11.992 0.036 20.337 1.00 93.12 213 ILE A CA 1
ATOM 1696 C C . ILE A 1 213 ? -11.840 1.376 21.067 1.00 93.12 213 ILE A C 1
ATOM 1698 O O . ILE A 1 213 ? -11.611 1.396 22.276 1.00 93.12 213 ILE A O 1
ATOM 1702 N N . LEU A 1 214 ? -12.000 2.497 20.359 1.00 93.06 214 LEU A N 1
ATOM 1703 C CA . LEU A 1 214 ? -11.930 3.835 20.957 1.00 93.06 214 LEU A CA 1
ATOM 1704 C C . LEU A 1 214 ? -13.050 4.090 21.976 1.00 93.06 214 LEU A C 1
ATOM 1706 O O . LEU A 1 214 ? -12.866 4.878 22.899 1.00 93.06 214 LEU A O 1
ATOM 1710 N N . GLN A 1 215 ? -14.195 3.423 21.825 1.00 90.56 215 GLN A N 1
ATOM 1711 C CA . GLN A 1 215 ? -15.332 3.481 22.747 1.00 90.56 215 GLN A CA 1
ATOM 1712 C C . GLN A 1 215 ? -15.245 2.450 23.888 1.00 90.56 215 GLN A C 1
ATOM 1714 O O . GLN A 1 215 ? -16.147 2.381 24.720 1.00 90.56 215 GLN A O 1
ATOM 1719 N N . GLY A 1 216 ? -14.177 1.646 23.949 1.00 87.00 216 GLY A N 1
ATOM 1720 C CA . GLY A 1 216 ? -13.989 0.618 24.976 1.00 87.00 216 GLY A CA 1
ATOM 1721 C C . GLY A 1 216 ? -14.802 -0.663 24.755 1.00 87.00 216 GLY A C 1
ATOM 1722 O O . GLY A 1 216 ? -14.857 -1.517 25.638 1.00 87.00 216 GLY A O 1
ATOM 1723 N N . THR A 1 217 ? -15.422 -0.835 23.587 1.00 80.50 217 THR A N 1
ATOM 1724 C CA . THR A 1 217 ? -16.134 -2.064 23.227 1.00 80.50 217 THR A CA 1
ATOM 1725 C C . THR A 1 217 ? -15.129 -3.157 22.863 1.00 80.50 217 THR A C 1
ATOM 1727 O O . THR A 1 217 ? -14.345 -3.012 21.922 1.00 80.50 217 THR A O 1
ATOM 1730 N N . ARG A 1 218 ? -15.147 -4.281 23.591 1.00 60.03 218 ARG A N 1
ATOM 1731 C CA . ARG A 1 218 ? -14.356 -5.466 23.230 1.00 60.03 218 ARG A CA 1
ATOM 1732 C C . ARG A 1 218 ? -15.081 -6.243 22.135 1.00 60.03 218 ARG A C 1
ATOM 1734 O O . ARG A 1 218 ? -16.072 -6.908 22.408 1.00 60.03 218 ARG A O 1
ATOM 1741 N N . TRP A 1 219 ? -14.565 -6.170 20.914 1.00 59.09 219 TRP A N 1
ATOM 1742 C CA . TRP A 1 219 ? -14.937 -7.092 19.845 1.00 59.09 219 TRP A CA 1
ATOM 1743 C C . TRP A 1 219 ? -14.203 -8.416 20.090 1.00 59.09 219 TRP A C 1
ATOM 1745 O O . TRP A 1 219 ? -12.976 -8.457 19.961 1.00 59.09 219 TRP A O 1
ATOM 1755 N N . GLN A 1 220 ? -14.943 -9.434 20.548 1.00 52.59 220 GLN A N 1
ATOM 1756 C CA . GLN A 1 220 ? -14.466 -10.819 20.664 1.00 52.59 220 GLN A CA 1
ATOM 1757 C C . GLN A 1 220 ? -14.384 -11.465 19.282 1.00 52.59 220 GLN A C 1
ATOM 1759 O O . GLN A 1 220 ? -15.316 -11.239 18.477 1.00 52.59 220 GLN A O 1
#

Secondary structure (DSSP, 8-state):
--------------S--------STT-------S--TTTT-EE-SSEEEEEETTTEEEEEETT-HHHHTT----HHHHHHHHHHHHHH-SSS--EEEEEGGGSTHHHIIIIIHHHHHHHHHH-TTTT---EEEEEPEEE-TTSPBPPPGGG--TTTTHHHHHTT-GGGGSHHHHHHHHHHHHHHHHHHHHHHHHH-HHHHT-SEEEHHHHHHHHTT----

Foldseek 3Di:
DDDDDDDDDDDDDDDDDDDDDDDDPPDDDDDPDDDDQCPPWDDDPFKIWGQDPPPGIDMDGPVPVVSVVPDDDDPLVVQQVVFLVQLQDPPDQDEAEEACVCDDPNCVVRHDVVNVVVCVVPVGSPPHGHHYDHFAAEEEPVRHGQDDPVPQPPCNCVVCVVVVLQLVNDVVSVCVPLNPNLVVQVVVVVVVCVVPVCSRPDNHHYSVNSVCSSVVHDDD

Radius of gyration: 25.05 Å; chains: 1; bounding box: 50×54×71 Å